Protein AF-A0A368USX1-F1 (afdb_monomer)

Solvent-accessible surface area (backbone atoms only — not comparable to full-atom values): 19822 Å² total; per-residue (Å²): 127,78,67,62,60,56,53,54,50,52,50,51,50,47,55,54,58,56,65,66,66,75,69,72,47,50,82,40,74,70,70,46,71,41,87,89,66,54,73,46,45,66,67,40,71,49,37,29,37,36,37,51,69,82,48,63,42,24,83,33,37,23,36,43,94,84,57,42,62,36,52,35,59,48,69,42,76,86,83,46,86,81,54,70,46,65,49,53,66,37,76,35,44,26,71,34,37,33,40,31,86,88,72,49,52,32,38,24,46,33,89,86,69,34,29,29,30,31,57,53,62,15,49,52,37,32,28,30,64,49,69,67,59,49,61,52,64,77,54,72,89,33,64,52,42,58,69,54,48,52,48,52,46,38,64,58,65,75,58,87,50,76,49,58,38,48,42,49,34,47,75,78,36,46,65,64,39,70,76,23,68,87,39,73,68,52,27,52,56,49,49,55,54,42,40,54,51,48,52,53,50,55,70,71,54,64,60,87,47,70,28,28,38,78,45,79,39,37,46,55,70,76,37,79,91,74,35,23,30,37,49,44,74,82,72,54,64,45,84,62,35,76,54,82,75,48,66,80,54,30,78,86,75,41,84,84,63,71,73,73,79,30,33,27,40,29,46,78,50,50,82,75,63,45,53,40,58,37,44,67,72,38,46,51,42,54,48,59,73,35,37,45,98,87,66,53,61,68,42,73,34,26,30,39,35,28,28,33,61,74,44,58,64,57,77,66,50,41,67,76,66,71,49,86,65,78,81,53,43,38,38,36,25,41,62,60,34,37,38,35,18,69,39,92,79,70,75,53,53,55,62,41,69,39,74,125

Secondary structure (DSSP, 8-state):
-TTHHHHHHHHHHHHHHHTT----EEEE-S-EE-TTSPEE-TTPEEEB---TTSSSEEEEEEETTTTEEEESEEE-TTTSTT-EEE-TT-EEE--EEEEETTS-EEEEEETTTTEEEEHHHHHHHTSB--HHHHHHHTTGGGB--HHHHHHHHHHHHT---HHHHHHHHHHH-HHHHHHHTTSHHHHHHHHHHHHHHHHHHHHH--TTSEEEEEEEEEE---BTTTTEEEEE---SEEEEE--TTTHHHHHHH-TT------EEEEETTGGG--EEE--HHHHHHHHHHTB-TTS-B--EEEEEEEEEEEEE--HHHHHHTT-S-TTSEEEEEEEEEEEEESSTTSSS-EEEEE--

Organism: NCBI:txid989

Nearest PDB structures (foldseek):
  7rto-assembly1_B  TM=3.295E-01  e=9.425E+00  Bluetongue virus (serotype 1 / isolate South Africa)
  5xgu-assembly1_A  TM=2.374E-01  e=7.023E+00  Escherichia coli DEC6A
  5bka-assembly2_E  TM=2.128E-01  e=4.934E+00  Streptomyces coelicolor A3(2)

Foldseek 3Di:
DVVVVVVVVVVVVVVVVVVPPDPQWDWDQDWDQEPVRDIDGQFDKWFFAAALQVAQWNPFKAWDPVRHIDGQWDQPVPPDRPDIDGSHRDIFGFHIWIQGPVGFIWGARDPPGRITGRVHVCVQRVRTDDPVLVVVVVDPVFACALVNLLLLQCLQVVDDDLLSLLQQCCVPVVPLLQVQVVPPVSNVVSSVVSSVVSVVVSVVRDLQFWGWHKDKWFWADQDPVQQKTWTHDPDFKAWRDDCVVVVVVCVVRVPVDRLHAREIEGEDPCVVVTIWHHHPVSVVSQQVVQQDPVRDGPGIWIKTFTKRFDHKDDPVVCVVVVPPDPSHIYGYIYTAKMWIARDPVSRHRTTGMDGD

Sequence (356 aa):
MKKQNKLTLAFLALTLAFSTYAQNFEKSKKPFTAVDGKTYNVGDTVILCTAADYGDTFHYYYSGKNLTPVRAYYTAETFNKGDEVDYRFSAHIIKQFRNYDDGRTIALTNKMFGYGVDINGALQTGEVACQDYLDYWADTTRFFLKKKAFLGALKTMEAIDKNTIKEYAYRFDRKGYRENFKDEFSFHSYLAKKEDELKKELAGFDNEKLYVLPVKLEFGSYDFDKNSFPIVWDGNMMPLLRDQTENLIAGDVNSEGIDLLDLNVFLENKDDFTSFKLHPTKAKILVDYRKSSTGNIDRTLYAGIWIKIKHLAGEDFYTNYDIADKSKSFLVCEVRRIDLFEDDTYLYHYLSTVKE

pLDDT: mean 84.62, std 14.12, range [40.62, 98.12]

InterPro domains:
  IPR032325 Protein of unknown function DUF4852 [PF16144] (162-284)

Mean predicted aligned error: 9.55 Å

Radius of gyration: 29.14 Å; Cα contacts (8 Å, |Δi|>4): 608; chains: 1; bounding box: 80×42×100 Å

Structure (mmCIF, N/CA/C/O backbone):
data_AF-A0A368USX1-F1
#
_entry.id   AF-A0A368USX1-F1
#
loop_
_atom_site.group_PDB
_atom_site.id
_atom_site.type_symbol
_atom_site.label_atom_id
_atom_site.label_alt_id
_atom_site.label_comp_id
_atom_site.label_asym_id
_atom_site.label_entity_id
_atom_site.label_seq_id
_atom_site.pdbx_PDB_ins_code
_atom_site.Cartn_x
_atom_site.Cartn_y
_atom_site.Cartn_z
_atom_site.occupancy
_atom_site.B_iso_or_equiv
_atom_site.auth_seq_id
_atom_site.auth_comp_id
_atom_site.auth_asym_id
_atom_site.auth_atom_id
_atom_site.pdbx_PDB_model_num
ATOM 1 N N . MET A 1 1 ? 53.772 12.989 -60.433 1.00 50.09 1 MET A N 1
ATOM 2 C CA . MET A 1 1 ? 53.192 13.493 -59.162 1.00 50.09 1 MET A CA 1
ATOM 3 C C . MET A 1 1 ? 51.676 13.771 -59.151 1.00 50.09 1 MET A C 1
ATOM 5 O O . MET A 1 1 ? 51.144 13.926 -58.067 1.00 50.09 1 MET A O 1
ATOM 9 N N . LYS A 1 2 ? 50.924 13.789 -60.272 1.00 51.34 2 LYS A N 1
ATOM 10 C CA . LYS A 1 2 ? 49.461 14.067 -60.239 1.00 51.34 2 LYS A CA 1
ATOM 11 C C . LYS A 1 2 ? 48.536 12.850 -60.001 1.00 51.34 2 LYS A C 1
ATOM 13 O O . LYS A 1 2 ? 47.372 13.048 -59.670 1.00 51.34 2 LYS A O 1
ATOM 18 N N . LYS A 1 3 ? 49.015 11.605 -60.156 1.00 49.69 3 LYS A N 1
ATOM 19 C CA . LYS A 1 3 ? 48.198 10.381 -59.964 1.00 49.69 3 LYS A CA 1
ATOM 20 C C . LYS A 1 3 ? 48.150 9.874 -58.514 1.00 49.69 3 LYS A C 1
ATOM 22 O O . LYS A 1 3 ? 47.108 9.380 -58.107 1.00 49.69 3 LYS A O 1
ATOM 27 N N . GLN A 1 4 ? 49.216 10.052 -57.726 1.00 51.12 4 GLN A N 1
ATOM 28 C CA . GLN A 1 4 ? 49.243 9.617 -56.319 1.00 51.12 4 GLN A CA 1
ATOM 29 C C . GLN A 1 4 ? 48.247 10.401 -55.450 1.00 51.12 4 GLN A C 1
ATOM 31 O O . GLN A 1 4 ? 47.497 9.780 -54.712 1.00 51.12 4 GLN A O 1
ATOM 36 N N . ASN A 1 5 ? 48.107 11.719 -55.643 1.00 54.69 5 ASN A N 1
ATOM 37 C CA . ASN A 1 5 ? 47.161 12.531 -54.860 1.00 54.69 5 ASN A CA 1
ATOM 38 C C . ASN A 1 5 ? 45.682 12.162 -55.067 1.00 54.69 5 ASN A C 1
ATOM 40 O O . ASN A 1 5 ? 44.882 12.382 -54.166 1.00 54.69 5 ASN A O 1
ATOM 44 N N . LYS A 1 6 ? 45.299 11.590 -56.219 1.00 53.19 6 LYS A N 1
ATOM 45 C CA . LYS A 1 6 ? 43.911 11.147 -56.453 1.00 53.19 6 LYS A CA 1
ATOM 46 C C . LYS A 1 6 ? 43.591 9.837 -55.733 1.00 53.19 6 LYS A C 1
ATOM 48 O O . LYS A 1 6 ? 42.462 9.665 -55.288 1.00 53.19 6 LYS A O 1
ATOM 53 N N . LEU A 1 7 ? 44.576 8.945 -55.592 1.00 52.72 7 LEU A N 1
ATOM 54 C CA . LEU A 1 7 ? 44.404 7.681 -54.878 1.00 52.72 7 LEU A CA 1
ATOM 55 C C . LEU A 1 7 ? 44.302 7.917 -53.366 1.00 52.72 7 LEU A C 1
ATOM 57 O O . LEU A 1 7 ? 43.439 7.336 -52.721 1.00 52.72 7 LEU A O 1
ATOM 61 N N . THR A 1 8 ? 45.114 8.829 -52.819 1.00 57.28 8 THR A N 1
ATOM 62 C CA . THR A 1 8 ? 45.071 9.190 -51.394 1.00 57.28 8 THR A CA 1
ATOM 63 C C . THR A 1 8 ? 43.765 9.889 -51.021 1.00 57.28 8 THR A C 1
ATOM 65 O O . THR A 1 8 ? 43.206 9.591 -49.974 1.00 57.28 8 THR A O 1
ATOM 68 N N . LEU A 1 9 ? 43.231 10.762 -51.889 1.00 55.38 9 LEU A N 1
ATOM 69 C CA . LEU A 1 9 ? 41.933 11.413 -51.662 1.00 55.38 9 LEU A CA 1
ATOM 70 C C . LEU A 1 9 ? 40.763 10.421 -51.738 1.00 55.38 9 LEU A C 1
ATOM 72 O O . LEU A 1 9 ? 39.833 10.515 -50.945 1.00 55.38 9 LEU A O 1
ATOM 76 N N . ALA A 1 10 ? 40.818 9.461 -52.668 1.00 58.62 10 ALA A N 1
ATOM 77 C CA . ALA A 1 10 ? 39.812 8.408 -52.783 1.00 58.62 10 ALA A CA 1
ATOM 78 C C . ALA A 1 10 ? 39.850 7.452 -51.582 1.00 58.62 10 ALA A C 1
ATOM 80 O O . ALA A 1 10 ? 38.796 7.064 -51.094 1.00 58.62 10 ALA A O 1
ATOM 81 N N . PHE A 1 11 ? 41.040 7.133 -51.058 1.00 56.78 11 PHE A N 1
ATOM 82 C CA . PHE A 1 11 ? 41.192 6.326 -49.845 1.00 56.78 11 PHE A CA 1
ATOM 83 C C . PHE A 1 11 ? 40.721 7.076 -48.592 1.00 56.78 11 PHE A C 1
ATOM 85 O O . PHE A 1 11 ? 40.070 6.470 -47.751 1.00 56.78 11 PHE A O 1
ATOM 92 N N . LEU A 1 12 ? 40.970 8.392 -48.497 1.00 55.69 12 LEU A N 1
ATOM 93 C CA . LEU A 1 12 ? 40.453 9.239 -47.413 1.00 55.69 12 LEU A CA 1
ATOM 94 C C . LEU A 1 12 ? 38.923 9.369 -47.463 1.00 55.69 12 LEU A C 1
ATOM 96 O O . LEU A 1 12 ? 38.265 9.354 -46.430 1.00 55.69 12 LEU A O 1
ATOM 100 N N . ALA A 1 13 ? 38.345 9.484 -48.662 1.00 56.00 13 ALA A N 1
ATOM 101 C CA . ALA A 1 13 ? 36.897 9.515 -48.851 1.00 56.00 13 ALA A CA 1
ATOM 102 C C . ALA A 1 13 ? 36.252 8.151 -48.558 1.00 56.00 13 ALA A C 1
ATOM 104 O O . ALA A 1 13 ? 35.157 8.112 -48.006 1.00 56.00 13 ALA A O 1
ATOM 105 N N . LEU A 1 14 ? 36.940 7.041 -48.859 1.00 51.84 14 LEU A N 1
ATOM 106 C CA . LEU A 1 14 ? 36.489 5.697 -48.494 1.00 51.84 14 LEU A CA 1
ATOM 107 C C . LEU A 1 14 ? 36.558 5.484 -46.976 1.00 51.84 14 LEU A C 1
ATOM 109 O O . LEU A 1 14 ? 35.590 5.009 -46.397 1.00 51.84 14 LEU A O 1
ATOM 113 N N . THR A 1 15 ? 37.644 5.881 -46.301 1.00 52.78 15 THR A N 1
ATOM 114 C CA . THR A 1 15 ? 37.752 5.756 -44.835 1.00 52.78 15 THR A CA 1
ATOM 115 C C . THR A 1 15 ? 36.801 6.698 -44.095 1.00 52.78 15 THR A C 1
ATOM 117 O O . THR A 1 15 ? 36.250 6.309 -43.067 1.00 52.78 15 THR A O 1
ATOM 120 N N . LEU A 1 16 ? 36.512 7.885 -44.642 1.00 48.88 16 LEU A N 1
ATOM 121 C CA . LEU A 1 16 ? 35.464 8.774 -44.128 1.00 48.88 16 LEU A CA 1
ATOM 122 C C . LEU A 1 16 ? 34.053 8.204 -44.368 1.00 48.88 16 LEU A C 1
ATOM 124 O O . LEU A 1 16 ? 33.230 8.265 -43.457 1.00 48.88 16 LEU A O 1
ATOM 128 N N . ALA A 1 17 ? 33.787 7.570 -45.517 1.00 44.50 17 ALA A N 1
ATOM 129 C CA . ALA A 1 17 ? 32.504 6.911 -45.804 1.00 44.50 17 ALA A CA 1
ATOM 130 C C . ALA A 1 17 ? 32.277 5.619 -44.990 1.00 44.50 17 ALA A C 1
ATOM 132 O O . ALA A 1 17 ? 31.141 5.301 -44.633 1.00 44.50 17 ALA A O 1
ATOM 133 N N . PHE A 1 18 ? 33.340 4.890 -44.632 1.00 43.38 18 PHE A N 1
ATOM 134 C CA . PHE A 1 18 ? 33.250 3.754 -43.706 1.00 43.38 18 PHE A CA 1
ATOM 135 C C . PHE A 1 18 ? 33.135 4.182 -42.236 1.00 43.38 18 PHE A C 1
ATOM 137 O O . PHE A 1 18 ? 32.639 3.407 -41.428 1.00 43.38 18 PHE A O 1
ATOM 144 N N . SER A 1 19 ? 33.507 5.417 -41.880 1.00 40.72 19 SER A N 1
ATOM 145 C CA . SER A 1 19 ? 33.299 5.948 -40.520 1.00 40.72 19 SER A CA 1
ATOM 146 C C . SER A 1 19 ? 31.875 6.470 -40.268 1.00 40.72 19 SER A C 1
ATOM 148 O O . SER A 1 19 ? 31.513 6.765 -39.129 1.00 40.72 19 SER A O 1
ATOM 150 N N . THR A 1 20 ? 31.053 6.574 -41.320 1.00 40.62 20 THR A N 1
ATOM 151 C CA . THR A 1 20 ? 29.642 6.990 -41.234 1.00 40.62 20 THR A CA 1
ATOM 152 C C . THR A 1 20 ? 28.652 5.829 -41.056 1.00 40.62 20 THR A C 1
ATOM 154 O O . THR A 1 20 ? 27.494 6.078 -40.733 1.00 40.62 20 THR A O 1
ATOM 157 N N . TYR A 1 21 ? 29.106 4.575 -41.166 1.00 46.59 21 TYR A N 1
ATOM 158 C CA . TYR A 1 21 ? 28.459 3.408 -40.550 1.00 46.59 21 TYR A CA 1
ATOM 159 C C . TYR A 1 21 ? 29.109 3.248 -39.166 1.00 46.59 21 TYR A C 1
ATOM 161 O O . TYR A 1 21 ? 30.259 2.851 -39.062 1.00 46.59 21 TYR A O 1
ATOM 169 N N . ALA A 1 22 ? 28.519 3.685 -38.060 1.00 47.16 22 ALA A N 1
ATOM 170 C CA . ALA A 1 22 ? 27.398 3.003 -37.442 1.00 47.16 22 ALA A CA 1
ATOM 171 C C . ALA A 1 22 ? 26.755 3.929 -36.391 1.00 47.16 22 ALA A C 1
ATOM 173 O O . ALA A 1 22 ? 27.184 3.992 -35.237 1.00 47.16 22 ALA A O 1
ATOM 174 N N . GLN A 1 23 ? 25.726 4.688 -36.770 1.00 55.31 23 GLN A N 1
ATOM 175 C CA . GLN A 1 23 ? 24.679 5.011 -35.800 1.00 55.31 23 GLN A CA 1
ATOM 176 C C . GLN A 1 23 ? 23.620 3.930 -35.989 1.00 55.31 23 GLN A C 1
ATOM 178 O O . GLN A 1 23 ? 22.819 4.037 -36.906 1.00 55.31 23 GLN A O 1
A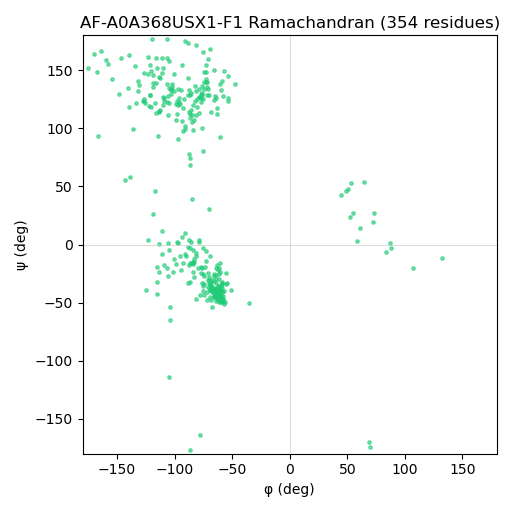TOM 183 N N . ASN A 1 24 ? 23.647 2.889 -35.149 1.00 74.88 24 ASN A N 1
ATOM 184 C CA . ASN A 1 24 ? 22.676 1.775 -35.154 1.00 74.88 24 ASN A CA 1
ATOM 185 C C . ASN A 1 24 ? 21.283 2.217 -34.657 1.00 74.88 24 ASN A C 1
ATOM 187 O O . ASN A 1 24 ? 20.603 1.476 -33.950 1.00 74.88 24 ASN A O 1
ATOM 191 N N . PHE A 1 25 ? 20.924 3.482 -34.886 1.00 85.12 25 PHE A N 1
ATOM 192 C CA . PHE A 1 25 ? 19.667 4.050 -34.440 1.00 85.12 25 PHE A CA 1
ATOM 193 C C . PHE A 1 25 ? 19.221 5.232 -35.303 1.00 85.12 25 PHE A C 1
ATOM 195 O O . PHE A 1 25 ? 20.008 6.109 -35.676 1.00 85.12 25 PHE A O 1
ATOM 202 N N . GLU A 1 26 ? 17.913 5.318 -35.519 1.00 89.75 26 GLU A N 1
ATOM 203 C CA . GLU A 1 26 ? 17.236 6.476 -36.083 1.00 89.75 26 GLU A CA 1
ATOM 204 C C . GLU A 1 26 ? 16.867 7.466 -34.969 1.00 89.75 26 GLU A C 1
ATOM 206 O O . GLU A 1 26 ? 16.312 7.114 -33.926 1.00 89.75 26 GLU A O 1
ATOM 211 N N . LYS A 1 27 ? 17.154 8.751 -35.186 1.00 91.19 27 LYS A N 1
ATOM 212 C CA . LYS A 1 27 ? 16.718 9.827 -34.290 1.00 91.19 27 LYS A CA 1
ATOM 213 C C . LYS A 1 27 ? 15.281 10.221 -34.613 1.00 91.19 27 LYS A C 1
ATOM 215 O O . LYS A 1 27 ? 15.019 10.711 -35.705 1.00 91.19 27 LYS A O 1
ATOM 220 N N . SER A 1 28 ? 14.395 10.157 -33.625 1.00 90.56 28 SER A N 1
ATOM 221 C CA . SER A 1 28 ? 12.992 10.544 -33.770 1.00 90.56 28 SER A CA 1
ATOM 222 C C . SER A 1 28 ? 12.582 11.630 -32.771 1.00 90.56 28 SER A C 1
ATOM 224 O O . SER A 1 28 ? 13.079 11.719 -31.645 1.00 90.56 28 SER A O 1
ATOM 226 N N . LYS A 1 29 ? 11.664 12.493 -33.210 1.00 92.19 29 LYS A N 1
ATOM 227 C CA . LYS A 1 29 ? 10.881 13.394 -32.347 1.00 92.19 29 LYS A CA 1
ATOM 228 C C . LYS A 1 29 ? 9.392 13.039 -32.344 1.00 92.19 29 LYS A C 1
ATOM 230 O O . LYS A 1 29 ? 8.613 13.751 -31.719 1.00 92.19 29 LYS A O 1
ATOM 235 N N . LYS A 1 30 ? 8.995 12.002 -33.088 1.00 93.75 30 LYS A N 1
ATOM 236 C CA . LYS A 1 30 ? 7.606 11.546 -33.118 1.00 93.75 30 LYS A CA 1
ATOM 237 C C . LYS A 1 30 ? 7.226 11.001 -31.734 1.00 93.75 30 LYS A C 1
ATOM 239 O O . LYS A 1 30 ? 8.122 10.502 -31.049 1.00 93.75 30 LYS A O 1
ATOM 244 N N . PRO A 1 31 ? 5.947 11.093 -31.338 1.00 94.81 31 PRO A N 1
ATOM 245 C CA . PRO A 1 31 ? 5.477 10.479 -30.105 1.00 94.81 31 PRO A CA 1
ATOM 246 C C . PRO A 1 31 ? 5.744 8.970 -30.094 1.00 94.81 31 PRO A C 1
ATOM 248 O O . PRO A 1 31 ? 5.741 8.328 -31.148 1.00 94.81 31 PRO A O 1
ATOM 251 N N . PHE A 1 32 ? 5.968 8.421 -28.905 1.00 94.19 32 PHE A N 1
ATOM 252 C CA . PHE A 1 32 ? 6.185 7.000 -28.662 1.00 94.19 32 PHE A CA 1
ATOM 253 C C . PHE A 1 32 ? 5.064 6.453 -27.780 1.00 94.19 32 PHE A C 1
ATOM 255 O O . PHE A 1 32 ? 4.878 6.937 -26.668 1.00 94.19 32 PHE A O 1
ATOM 262 N N . THR A 1 33 ? 4.331 5.450 -28.253 1.00 95.00 33 THR A N 1
ATOM 263 C CA . THR A 1 33 ? 3.315 4.759 -27.451 1.00 95.00 33 THR A CA 1
ATOM 264 C C . THR A 1 33 ? 3.944 3.542 -26.784 1.00 95.00 33 THR A C 1
ATOM 266 O O . THR A 1 33 ? 4.435 2.646 -27.469 1.00 95.00 33 THR A O 1
ATOM 269 N N . ALA A 1 34 ? 3.957 3.541 -25.454 1.00 92.50 34 ALA A N 1
ATOM 270 C CA . ALA A 1 34 ? 4.536 2.484 -24.641 1.00 92.50 34 ALA A CA 1
ATOM 271 C C . ALA A 1 34 ? 3.588 1.284 -24.483 1.00 92.50 34 ALA A C 1
ATOM 273 O O . ALA A 1 34 ? 2.414 1.330 -24.859 1.00 92.50 34 ALA A O 1
ATOM 274 N N . VAL A 1 35 ? 4.108 0.200 -23.905 1.00 89.50 35 VAL A N 1
ATOM 275 C CA . VAL A 1 35 ? 3.376 -1.059 -23.664 1.00 89.50 35 VAL A CA 1
ATOM 276 C C . VAL A 1 35 ? 2.172 -0.927 -22.727 1.00 89.50 35 VAL A C 1
ATOM 278 O O . VAL A 1 35 ? 1.276 -1.761 -22.787 1.00 89.50 35 VAL A O 1
ATOM 281 N N . ASP A 1 36 ? 2.126 0.110 -21.891 1.00 85.88 36 ASP A N 1
ATOM 282 C CA . ASP A 1 36 ? 0.984 0.435 -21.026 1.00 85.88 36 ASP A CA 1
ATOM 283 C C . ASP A 1 36 ? -0.087 1.289 -21.740 1.00 85.88 36 ASP A C 1
ATOM 285 O O . ASP A 1 36 ? -1.081 1.684 -21.134 1.00 85.88 36 ASP A O 1
ATOM 289 N N . GLY A 1 37 ? 0.110 1.591 -23.029 1.00 90.62 37 GLY A N 1
ATOM 290 C CA . GLY A 1 37 ? -0.770 2.431 -23.842 1.00 90.62 37 GLY A CA 1
ATOM 291 C C . GLY A 1 37 ? -0.518 3.936 -23.700 1.00 90.62 37 GLY A C 1
ATOM 292 O O . GLY A 1 37 ? -1.083 4.723 -24.468 1.00 90.62 37 GLY A O 1
ATOM 293 N N . LYS A 1 38 ? 0.353 4.371 -22.777 1.00 92.31 38 LYS A N 1
ATOM 294 C CA . LYS A 1 38 ? 0.690 5.788 -22.614 1.00 92.31 38 LYS A CA 1
ATOM 295 C C . LYS A 1 38 ? 1.539 6.268 -23.783 1.00 92.31 38 LYS A C 1
ATOM 297 O O . LYS A 1 38 ? 2.517 5.640 -24.181 1.00 92.31 38 LYS A O 1
ATOM 302 N N . THR A 1 39 ? 1.178 7.424 -24.329 1.00 95.62 39 THR A N 1
ATOM 303 C CA . THR A 1 39 ? 1.964 8.077 -25.378 1.00 95.62 39 THR A CA 1
ATOM 304 C C . THR A 1 39 ? 2.861 9.151 -24.776 1.00 95.62 39 THR A C 1
ATOM 306 O O . THR A 1 39 ? 2.379 10.069 -24.120 1.00 95.62 39 THR A O 1
ATOM 309 N N . TYR A 1 40 ? 4.160 9.030 -25.030 1.00 95.12 40 TYR A N 1
ATOM 310 C CA . TYR A 1 40 ? 5.214 9.931 -24.589 1.00 95.12 40 TYR A CA 1
ATOM 311 C C . TYR A 1 40 ? 5.665 10.838 -25.733 1.00 95.12 40 TYR A C 1
ATOM 313 O O . TYR A 1 40 ? 5.962 10.385 -26.841 1.00 95.12 40 TYR A O 1
ATOM 321 N N . ASN A 1 41 ? 5.787 12.124 -25.442 1.00 97.12 41 ASN A N 1
ATOM 322 C CA . ASN A 1 41 ? 6.253 13.164 -26.345 1.00 97.12 41 ASN A CA 1
ATOM 323 C C . ASN A 1 41 ? 7.618 13.697 -25.905 1.00 97.12 41 ASN A C 1
ATOM 325 O O . ASN A 1 41 ? 8.032 13.595 -24.750 1.00 97.12 41 ASN A O 1
ATOM 329 N N . VAL A 1 42 ? 8.330 14.337 -26.833 1.00 96.00 42 VAL A N 1
ATOM 330 C CA . VAL A 1 42 ? 9.488 15.154 -26.456 1.00 96.00 42 VAL A CA 1
ATOM 331 C C . VAL A 1 42 ? 8.998 16.326 -25.604 1.00 96.00 42 VAL A C 1
ATOM 333 O O . VAL A 1 42 ? 8.154 17.094 -26.051 1.00 96.00 42 VAL A O 1
ATOM 336 N N . GLY A 1 43 ? 9.576 16.487 -24.416 1.00 95.19 43 GLY A N 1
ATOM 337 C CA . GLY A 1 43 ? 9.133 17.449 -23.406 1.00 95.19 43 GLY A CA 1
ATOM 338 C C . GLY A 1 43 ? 8.429 16.799 -22.216 1.00 95.19 43 GLY A C 1
ATOM 339 O O . GLY A 1 43 ? 8.439 17.399 -21.144 1.00 95.19 43 GLY A O 1
ATOM 340 N N . ASP A 1 44 ? 7.918 15.575 -22.370 1.00 95.81 44 ASP A N 1
ATOM 341 C CA . ASP A 1 44 ? 7.307 14.835 -21.265 1.00 95.81 44 ASP A CA 1
ATOM 342 C C . ASP A 1 44 ? 8.366 14.374 -20.260 1.00 95.81 44 ASP A C 1
ATOM 344 O O . ASP A 1 44 ? 9.557 14.274 -20.573 1.00 95.81 44 ASP A O 1
ATOM 348 N N . THR A 1 45 ? 7.922 14.076 -19.044 1.00 94.38 45 THR A N 1
ATOM 349 C CA . THR A 1 45 ? 8.775 13.613 -17.949 1.00 94.38 45 THR A CA 1
ATOM 350 C C . THR A 1 45 ? 8.618 12.110 -17.748 1.00 94.38 45 THR A C 1
ATOM 352 O O . THR A 1 45 ? 7.499 11.605 -17.655 1.00 94.38 45 THR A O 1
ATOM 355 N N . VAL A 1 46 ? 9.741 11.405 -17.622 1.00 94.06 46 VAL A N 1
ATOM 356 C CA . VAL A 1 46 ? 9.808 10.054 -17.049 1.00 94.06 46 VAL A CA 1
ATOM 357 C C . VAL A 1 46 ? 10.342 10.157 -15.627 1.00 94.06 46 VAL A C 1
ATOM 359 O O . VAL A 1 46 ? 11.276 10.916 -15.371 1.00 94.06 46 VAL A O 1
ATOM 362 N N . ILE A 1 47 ? 9.726 9.435 -14.699 1.00 93.31 47 ILE A N 1
ATOM 363 C CA . ILE A 1 47 ? 10.137 9.405 -13.294 1.00 93.31 47 ILE A CA 1
ATOM 364 C C . ILE A 1 47 ? 10.727 8.026 -13.049 1.00 93.31 47 ILE A C 1
ATOM 366 O O . ILE A 1 47 ? 10.043 7.027 -13.272 1.00 93.31 47 ILE A O 1
ATOM 370 N N . LEU A 1 48 ? 11.995 7.981 -12.648 1.00 91.88 48 LEU A N 1
ATOM 371 C CA . LEU A 1 48 ? 12.627 6.730 -12.242 1.00 91.88 48 LEU A CA 1
ATOM 372 C C . LEU A 1 48 ? 12.068 6.305 -10.884 1.00 91.88 48 LEU A C 1
ATOM 374 O O . LEU A 1 48 ? 11.827 7.148 -10.031 1.00 91.88 48 LEU A O 1
ATOM 378 N N . CYS A 1 49 ? 11.860 5.015 -10.673 1.00 89.19 49 CYS A N 1
ATOM 379 C CA . CYS A 1 49 ? 11.429 4.462 -9.392 1.00 89.19 49 CYS A CA 1
ATOM 380 C C . CYS A 1 49 ? 12.616 3.777 -8.727 1.00 89.19 49 CYS A C 1
ATOM 382 O O . CYS A 1 49 ? 13.597 4.430 -8.385 1.00 89.19 49 CYS A O 1
ATOM 384 N N . THR A 1 50 ? 12.551 2.459 -8.580 1.00 86.06 50 THR A N 1
ATOM 385 C CA . THR A 1 50 ? 13.625 1.636 -8.031 1.00 86.06 50 THR A CA 1
ATOM 386 C C . THR A 1 50 ? 14.256 0.781 -9.108 1.00 86.06 50 THR A C 1
ATOM 388 O O . THR A 1 50 ? 13.577 0.379 -10.045 1.00 86.06 50 THR A O 1
ATOM 391 N N . ALA A 1 51 ? 15.527 0.444 -8.930 1.00 85.75 51 ALA A N 1
ATOM 392 C CA . ALA A 1 51 ? 16.220 -0.531 -9.758 1.00 85.75 51 ALA A CA 1
ATOM 393 C C . ALA A 1 51 ? 15.476 -1.881 -9.830 1.00 85.75 51 ALA A C 1
ATOM 395 O O . ALA A 1 51 ? 14.827 -2.313 -8.867 1.00 85.75 51 ALA A O 1
ATOM 396 N N . ALA A 1 52 ? 15.551 -2.541 -10.991 1.00 80.00 52 ALA A N 1
ATOM 397 C CA . ALA A 1 52 ? 14.788 -3.752 -11.263 1.00 80.00 52 ALA A CA 1
ATOM 398 C C . ALA A 1 52 ? 15.172 -4.918 -10.351 1.00 80.00 52 ALA A C 1
ATOM 400 O O . ALA A 1 52 ? 14.274 -5.660 -9.956 1.00 80.00 52 ALA A O 1
ATOM 401 N N . ASP A 1 53 ? 16.457 -5.077 -10.033 1.00 74.44 53 ASP A N 1
ATOM 402 C CA . ASP A 1 53 ? 17.034 -6.273 -9.407 1.00 74.44 53 ASP A CA 1
ATOM 403 C C . ASP A 1 53 ? 17.083 -6.276 -7.879 1.00 74.44 53 ASP A C 1
ATOM 405 O O . ASP A 1 53 ? 17.708 -7.163 -7.303 1.00 74.44 53 ASP A O 1
ATOM 409 N N . TYR A 1 54 ? 16.436 -5.307 -7.223 1.00 76.75 54 TYR A N 1
ATOM 410 C CA . TYR A 1 54 ? 16.573 -5.054 -5.776 1.00 76.75 54 TYR A CA 1
ATOM 411 C C . TYR A 1 54 ? 18.020 -4.759 -5.338 1.00 76.75 54 TYR A C 1
ATOM 413 O O . TYR A 1 54 ? 18.283 -4.553 -4.155 1.00 76.75 54 TYR A O 1
ATOM 421 N N . GLY A 1 55 ? 18.957 -4.709 -6.286 1.00 69.19 55 GLY A N 1
ATOM 422 C CA . GLY A 1 55 ? 20.255 -4.088 -6.144 1.00 69.19 55 GLY A CA 1
ATOM 423 C C . GLY A 1 55 ? 20.180 -2.630 -6.577 1.00 69.19 55 GLY A C 1
ATOM 424 O O . GLY A 1 55 ? 19.170 -2.137 -7.065 1.00 69.19 55 GLY A O 1
ATOM 425 N N . ASP A 1 56 ? 21.278 -1.906 -6.414 1.00 82.62 56 ASP A N 1
ATOM 426 C CA . ASP A 1 56 ? 21.334 -0.486 -6.755 1.00 82.62 56 ASP A CA 1
ATOM 427 C C . ASP A 1 56 ? 21.651 -0.261 -8.243 1.00 82.62 56 ASP A C 1
ATOM 429 O O . ASP A 1 56 ? 22.461 0.611 -8.547 1.00 82.62 56 ASP A O 1
ATOM 433 N N . THR A 1 57 ? 21.117 -1.054 -9.184 1.00 89.12 57 THR A N 1
ATOM 434 C CA . THR A 1 57 ? 21.401 -0.891 -10.629 1.00 89.12 57 THR A CA 1
ATOM 435 C C . THR A 1 57 ? 20.147 -0.949 -11.491 1.00 89.12 57 THR A C 1
ATOM 437 O O . THR A 1 57 ? 19.453 -1.956 -11.542 1.00 89.12 57 THR A O 1
ATOM 440 N N . PHE A 1 58 ? 19.898 0.120 -12.243 1.00 91.12 58 PHE A N 1
ATOM 441 C CA . PHE A 1 58 ? 18.849 0.150 -13.252 1.00 91.12 58 PHE A CA 1
ATOM 442 C C . PHE A 1 58 ? 19.279 -0.601 -14.515 1.00 91.12 58 PHE A C 1
ATOM 444 O O . PHE A 1 58 ? 20.334 -0.320 -15.083 1.00 91.12 58 PHE A O 1
ATOM 451 N N . HIS A 1 59 ? 18.448 -1.518 -14.998 1.00 91.31 59 HIS A N 1
ATOM 452 C CA . HIS A 1 59 ? 18.669 -2.328 -16.197 1.00 91.31 59 HIS A CA 1
ATOM 453 C C . HIS A 1 59 ? 18.257 -1.604 -17.481 1.00 91.31 59 HIS A C 1
ATOM 455 O O . HIS A 1 59 ? 18.776 -1.930 -18.552 1.00 91.31 59 HIS A O 1
ATOM 461 N N . TYR A 1 60 ? 17.350 -0.629 -17.381 1.00 93.56 60 TYR A N 1
ATOM 462 C CA . TYR A 1 60 ? 16.764 0.096 -18.514 1.00 93.56 60 TYR A CA 1
ATOM 463 C C . TYR A 1 60 ? 16.956 1.611 -18.444 1.00 93.56 60 TYR A C 1
ATOM 465 O O . TYR A 1 60 ? 16.498 2.331 -19.335 1.00 93.56 60 TYR A O 1
A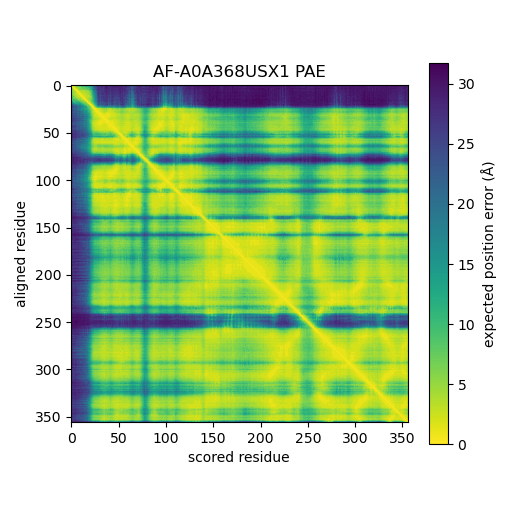TOM 473 N N . TYR A 1 61 ? 17.684 2.098 -17.437 1.00 93.44 61 TYR A N 1
ATOM 474 C CA . TYR A 1 61 ? 18.234 3.449 -17.419 1.00 93.44 61 TYR A CA 1
ATOM 475 C C . TYR A 1 61 ? 19.735 3.412 -17.701 1.00 93.44 61 TYR A C 1
ATOM 477 O O . TYR A 1 61 ? 20.515 2.759 -17.007 1.00 93.44 61 TYR A O 1
ATOM 485 N N . TYR A 1 62 ? 20.131 4.125 -18.750 1.00 92.44 62 TYR A N 1
ATOM 486 C CA . TYR A 1 62 ? 21.444 4.012 -19.356 1.00 92.44 62 TYR A CA 1
ATOM 487 C C . TYR A 1 62 ? 22.210 5.327 -19.371 1.00 92.44 62 TYR A C 1
ATOM 489 O O . TYR A 1 62 ? 21.630 6.412 -19.459 1.00 92.44 62 TYR A O 1
ATOM 497 N N . SER A 1 63 ? 23.536 5.206 -19.408 1.00 89.62 63 SER A N 1
ATOM 498 C CA . SER A 1 63 ? 24.476 6.293 -19.662 1.00 89.62 63 SER A CA 1
ATOM 499 C C . SER A 1 63 ? 25.348 6.020 -20.893 1.00 89.62 63 SER A C 1
ATOM 501 O O . SER A 1 63 ? 25.680 4.880 -21.233 1.00 89.62 63 SER A O 1
ATOM 503 N N . GLY A 1 64 ? 25.747 7.099 -21.569 1.00 82.94 64 GLY A N 1
ATOM 504 C CA . GLY A 1 64 ? 26.694 7.050 -22.679 1.00 82.94 64 GLY A CA 1
ATOM 505 C C . GLY A 1 64 ? 26.165 6.398 -23.965 1.00 82.94 64 GLY A C 1
ATOM 506 O O . GLY A 1 64 ? 24.991 6.075 -24.126 1.00 82.94 64 GLY A O 1
ATOM 507 N N . LYS A 1 65 ? 27.057 6.241 -24.952 1.00 77.19 65 LYS A N 1
ATOM 508 C CA . LYS A 1 65 ? 26.706 5.697 -26.281 1.00 77.19 65 LYS A CA 1
ATOM 509 C C . LYS A 1 65 ? 26.501 4.181 -26.287 1.00 77.19 65 LYS A C 1
ATOM 511 O O . LYS A 1 65 ? 25.778 3.690 -27.146 1.00 77.19 65 LYS A O 1
ATOM 516 N N . ASN A 1 66 ? 27.120 3.478 -25.341 1.00 81.06 66 ASN A N 1
ATOM 517 C CA . ASN A 1 66 ? 27.078 2.019 -25.238 1.00 81.06 66 ASN A CA 1
ATOM 518 C C . ASN A 1 66 ? 25.877 1.511 -24.429 1.00 81.06 66 ASN A C 1
ATOM 520 O O . ASN A 1 66 ? 25.776 0.311 -24.210 1.00 81.06 66 ASN A O 1
ATOM 524 N N . LEU A 1 67 ? 24.986 2.415 -23.999 1.00 86.00 67 LEU A N 1
ATOM 525 C CA . LEU A 1 67 ? 23.839 2.108 -23.151 1.00 86.00 67 LEU A CA 1
ATOM 526 C C . LEU A 1 67 ? 24.247 1.348 -21.877 1.00 86.00 67 LEU A C 1
ATOM 528 O O . LEU A 1 67 ? 23.727 0.277 -21.583 1.00 86.00 67 LEU A O 1
ATOM 532 N N . THR A 1 68 ? 25.214 1.886 -21.132 1.00 89.50 68 THR A N 1
ATOM 533 C CA . THR A 1 68 ? 25.686 1.248 -19.898 1.00 89.50 68 THR A CA 1
ATOM 534 C C . THR A 1 68 ? 24.652 1.450 -18.785 1.00 89.50 68 THR A C 1
ATOM 536 O O . THR A 1 68 ? 24.323 2.613 -18.520 1.00 89.50 68 THR A O 1
ATOM 539 N N . PRO A 1 69 ? 24.167 0.377 -18.127 1.00 90.81 69 PRO A N 1
ATOM 540 C CA . PRO A 1 69 ? 23.300 0.451 -16.948 1.00 90.81 69 PRO A CA 1
ATOM 541 C C . PRO A 1 69 ? 23.813 1.434 -15.892 1.00 90.81 69 PRO A C 1
ATOM 543 O O . PRO A 1 69 ? 25.017 1.504 -15.629 1.00 90.81 69 PRO A O 1
ATOM 546 N N . VAL A 1 70 ? 22.905 2.208 -15.301 1.00 89.06 70 VAL A N 1
ATOM 547 C CA . VAL A 1 70 ? 23.231 3.237 -14.304 1.00 89.06 70 VAL A CA 1
ATOM 548 C C . VAL A 1 70 ? 22.903 2.727 -12.906 1.00 89.06 70 VAL A C 1
ATOM 550 O O . VAL A 1 70 ? 21.861 2.115 -12.687 1.00 89.06 70 VAL A O 1
ATOM 553 N N . ARG A 1 71 ? 23.786 2.995 -11.941 1.00 87.75 71 ARG A N 1
ATOM 554 C CA . ARG A 1 71 ? 23.517 2.692 -10.534 1.00 87.75 71 ARG A CA 1
ATOM 555 C C . ARG A 1 71 ? 22.517 3.678 -9.932 1.00 87.75 71 ARG A C 1
ATOM 557 O O . ARG A 1 71 ? 22.511 4.846 -10.307 1.00 87.75 71 ARG A O 1
ATOM 564 N N . ALA A 1 72 ? 21.712 3.217 -8.978 1.00 84.38 72 ALA A N 1
ATOM 565 C CA . ALA A 1 72 ? 20.771 4.042 -8.228 1.00 84.38 72 ALA A CA 1
ATOM 566 C C . ALA A 1 72 ? 21.483 5.200 -7.523 1.00 84.38 72 ALA A C 1
ATOM 568 O O . ALA A 1 72 ? 21.011 6.330 -7.591 1.00 84.38 72 ALA A O 1
ATOM 569 N N . TYR A 1 73 ? 22.665 4.931 -6.965 1.00 81.62 73 TYR A N 1
ATOM 570 C CA . TYR A 1 73 ? 23.542 5.941 -6.388 1.00 81.62 73 TYR A CA 1
ATOM 571 C C . TYR A 1 73 ? 24.825 6.082 -7.196 1.00 81.62 73 TYR A C 1
ATOM 573 O O . TYR A 1 73 ? 25.410 5.091 -7.650 1.00 81.62 73 TYR A O 1
ATOM 581 N N . TYR A 1 74 ? 25.312 7.312 -7.314 1.00 70.44 74 TYR A N 1
ATOM 582 C CA . TYR A 1 74 ? 26.658 7.573 -7.806 1.00 70.44 74 TYR A CA 1
ATOM 583 C C . TYR A 1 74 ? 27.319 8.703 -7.020 1.00 70.44 74 TYR A C 1
ATOM 585 O O . TYR A 1 74 ? 26.724 9.759 -6.798 1.00 70.44 74 TYR A O 1
ATOM 593 N N . THR A 1 75 ? 28.578 8.488 -6.640 1.00 57.84 75 THR A N 1
ATOM 594 C CA . THR A 1 75 ? 29.428 9.506 -6.024 1.00 57.84 75 THR A CA 1
ATOM 595 C C . THR A 1 75 ? 30.097 10.324 -7.123 1.00 57.84 75 THR A C 1
ATOM 597 O O . THR A 1 75 ? 30.904 9.808 -7.897 1.00 57.84 75 THR A O 1
ATOM 600 N N . ALA A 1 76 ? 29.784 11.616 -7.211 1.00 55.91 76 ALA A N 1
ATOM 601 C CA . ALA A 1 76 ? 30.406 12.498 -8.196 1.00 55.91 76 ALA A CA 1
ATOM 602 C C . ALA A 1 76 ? 31.850 12.855 -7.794 1.00 55.91 76 ALA A C 1
ATOM 604 O O . ALA A 1 76 ? 32.110 13.943 -7.285 1.00 55.91 76 ALA A O 1
ATOM 605 N N . GLU A 1 77 ? 32.809 11.960 -8.061 1.00 48.16 77 GLU A N 1
ATOM 606 C CA . GLU A 1 77 ? 34.221 12.126 -7.661 1.00 48.16 77 GLU A CA 1
ATOM 607 C C . GLU A 1 77 ? 34.871 13.438 -8.146 1.00 48.16 77 GLU A C 1
ATOM 609 O O . GLU A 1 77 ? 35.828 13.923 -7.541 1.00 48.16 77 GLU A O 1
ATOM 614 N N . THR A 1 78 ? 34.360 14.036 -9.226 1.00 47.25 78 THR A N 1
ATOM 615 C CA . THR A 1 78 ? 35.013 15.153 -9.923 1.00 47.25 78 THR A CA 1
ATOM 616 C C . THR A 1 78 ? 34.476 16.550 -9.612 1.00 47.25 78 THR A C 1
ATOM 618 O O . THR A 1 78 ? 35.149 17.508 -9.980 1.00 47.25 78 THR A O 1
ATOM 621 N N . PHE A 1 79 ? 33.317 16.709 -8.957 1.00 49.47 79 PHE A N 1
ATOM 622 C CA . PHE A 1 79 ? 32.742 18.050 -8.713 1.00 49.47 79 PHE A CA 1
ATOM 623 C C . PHE A 1 79 ? 32.437 18.350 -7.245 1.00 49.47 79 PHE A C 1
ATOM 625 O O . PHE A 1 79 ? 32.774 19.441 -6.801 1.00 49.47 79 PHE A O 1
ATOM 632 N N . ASN A 1 80 ? 31.935 17.379 -6.479 1.00 49.41 80 ASN A N 1
ATOM 633 C CA . ASN A 1 80 ? 31.755 17.483 -5.031 1.00 49.41 80 ASN A CA 1
ATOM 634 C C . ASN A 1 80 ? 32.229 16.168 -4.411 1.00 49.41 80 ASN A C 1
ATOM 636 O O . ASN A 1 80 ? 31.512 15.170 -4.437 1.00 49.41 80 ASN A O 1
ATOM 640 N N . LYS A 1 81 ? 33.461 16.142 -3.889 1.00 49.56 81 LYS A N 1
ATOM 641 C CA . LYS A 1 81 ? 34.003 14.975 -3.179 1.00 49.56 81 LYS A CA 1
ATOM 642 C C . LYS A 1 81 ? 33.135 14.671 -1.950 1.00 49.56 81 LYS A C 1
ATOM 644 O O . LYS A 1 81 ? 33.389 15.229 -0.888 1.00 49.56 81 LYS A O 1
ATOM 649 N N . GLY A 1 82 ? 32.143 13.794 -2.102 1.00 55.53 82 GLY A N 1
ATOM 650 C CA . GLY A 1 82 ? 31.345 13.255 -0.998 1.00 55.53 82 GLY A CA 1
ATOM 651 C C . GLY A 1 82 ? 29.828 13.265 -1.186 1.00 55.53 82 GLY A C 1
ATOM 652 O O . GLY A 1 82 ? 29.159 12.594 -0.409 1.00 55.53 82 GLY A O 1
ATOM 653 N N . ASP A 1 83 ? 29.280 13.952 -2.194 1.00 60.94 83 ASP A N 1
ATOM 654 C CA . ASP A 1 83 ? 27.824 13.982 -2.385 1.00 60.94 83 ASP A CA 1
ATOM 655 C C . ASP A 1 83 ? 27.372 12.776 -3.221 1.00 60.94 83 ASP A C 1
ATOM 657 O O . ASP A 1 83 ? 27.698 12.653 -4.410 1.00 60.94 83 ASP A O 1
ATOM 661 N N . GLU A 1 84 ? 26.631 11.869 -2.588 1.00 67.88 84 GLU A N 1
ATOM 662 C CA . GLU A 1 84 ? 25.915 10.794 -3.271 1.00 67.88 84 GLU A CA 1
ATOM 663 C C . GLU A 1 84 ? 24.654 11.362 -3.923 1.00 67.88 84 GLU A C 1
ATOM 665 O O . GLU A 1 84 ? 23.803 11.962 -3.265 1.00 67.88 84 GLU A O 1
ATOM 670 N N . VAL A 1 85 ? 24.535 11.183 -5.238 1.00 75.25 85 VAL A N 1
ATOM 671 C CA . VAL A 1 85 ? 23.312 11.512 -5.973 1.00 75.25 85 VAL A CA 1
ATOM 672 C C . VAL A 1 85 ? 22.486 10.242 -6.114 1.00 75.25 85 VAL A C 1
ATOM 674 O O . VAL A 1 85 ? 22.969 9.259 -6.677 1.00 75.25 85 VAL A O 1
ATOM 677 N N . ASP A 1 86 ? 21.250 10.289 -5.623 1.00 83.06 86 ASP A N 1
ATOM 678 C CA . ASP A 1 86 ? 20.252 9.231 -5.767 1.00 83.06 86 ASP A CA 1
ATOM 679 C C . ASP A 1 86 ? 19.347 9.519 -6.975 1.00 83.06 86 ASP A C 1
ATOM 681 O O . ASP A 1 86 ? 18.705 10.568 -7.058 1.00 83.06 86 ASP A O 1
ATOM 685 N N . TYR A 1 87 ? 19.329 8.597 -7.936 1.00 84.06 87 TYR A N 1
ATOM 686 C CA . TYR A 1 87 ? 18.485 8.662 -9.131 1.00 84.06 87 TYR A CA 1
ATOM 687 C C . TYR A 1 87 ? 17.089 8.064 -8.914 1.00 84.06 87 TYR A C 1
ATOM 689 O O . TYR A 1 87 ? 16.261 8.077 -9.823 1.00 84.06 87 TYR A O 1
ATOM 697 N N . ARG A 1 88 ? 16.786 7.506 -7.742 1.00 85.69 88 ARG A N 1
ATOM 698 C CA . ARG A 1 88 ? 15.432 7.023 -7.459 1.00 85.69 88 ARG A CA 1
ATOM 699 C C . ARG A 1 88 ? 14.505 8.218 -7.276 1.00 85.69 88 ARG A C 1
ATOM 701 O O . ARG A 1 88 ? 14.857 9.213 -6.648 1.00 85.69 88 ARG A O 1
ATOM 708 N N . PHE A 1 89 ? 13.327 8.137 -7.883 1.00 84.94 89 PHE A N 1
ATOM 709 C CA . PHE A 1 89 ? 12.334 9.218 -7.941 1.00 84.94 89 PHE A CA 1
ATOM 710 C C . PHE A 1 89 ? 12.799 10.497 -8.636 1.00 84.94 89 PHE A C 1
ATOM 712 O O . PHE A 1 89 ? 12.112 11.521 -8.573 1.00 84.94 89 PHE A O 1
ATOM 719 N N . SER A 1 90 ? 13.917 10.459 -9.369 1.00 88.31 90 SER A N 1
ATOM 720 C CA . SER A 1 90 ? 14.326 11.604 -10.170 1.00 88.31 90 SER A CA 1
ATOM 721 C C . SER A 1 90 ? 13.465 11.737 -11.425 1.00 88.31 90 SER A C 1
ATOM 723 O O . SER A 1 90 ? 13.203 10.787 -12.168 1.00 88.31 90 SER A O 1
ATOM 725 N N . ALA A 1 91 ? 13.028 12.969 -11.668 1.00 91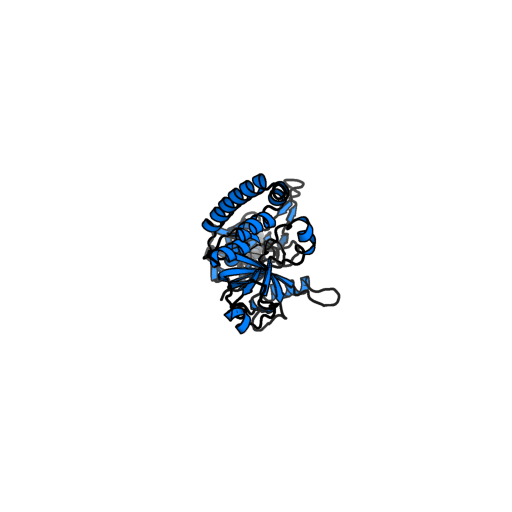.31 91 ALA A N 1
ATOM 726 C CA . ALA A 1 91 ? 12.259 13.348 -12.839 1.00 91.31 91 ALA A CA 1
ATOM 727 C C . ALA A 1 91 ? 13.188 13.736 -13.996 1.00 91.31 91 ALA A C 1
ATOM 729 O O . ALA A 1 91 ? 14.056 14.603 -13.867 1.00 91.31 91 ALA A O 1
ATOM 730 N N . HIS A 1 92 ? 12.967 13.138 -15.161 1.00 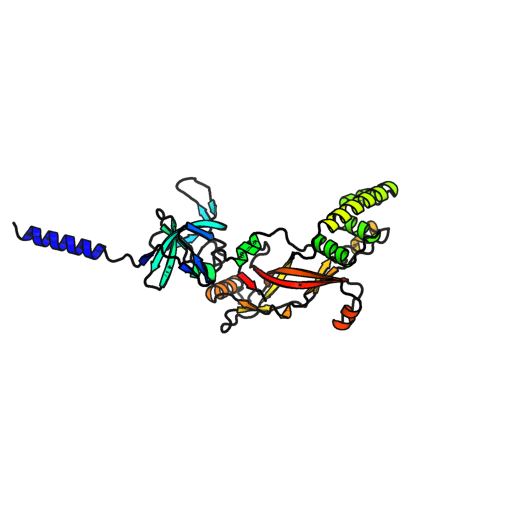92.44 92 HIS A N 1
ATOM 731 C CA . HIS A 1 92 ? 13.779 13.350 -16.347 1.00 92.44 92 HIS A CA 1
ATOM 732 C C . HIS A 1 92 ? 12.938 13.752 -17.553 1.00 92.44 92 HIS A C 1
ATOM 734 O O . HIS A 1 92 ? 12.064 13.017 -17.999 1.00 92.44 92 HIS A O 1
ATOM 740 N N . ILE A 1 93 ? 13.256 14.903 -18.141 1.00 95.12 93 ILE A N 1
ATOM 741 C CA . ILE A 1 93 ? 12.554 15.400 -19.327 1.00 95.12 93 ILE A CA 1
ATOM 742 C C . ILE A 1 93 ? 13.095 14.715 -20.583 1.00 95.12 93 ILE A C 1
ATOM 744 O O . ILE A 1 93 ? 14.286 14.828 -20.886 1.00 95.12 93 ILE A O 1
ATOM 748 N N . ILE A 1 94 ? 12.217 14.107 -21.375 1.00 95.88 94 ILE A N 1
ATOM 749 C CA . ILE A 1 94 ? 12.541 13.513 -22.672 1.00 95.88 94 ILE A CA 1
ATOM 750 C C . ILE A 1 94 ? 12.959 14.616 -23.650 1.00 95.88 94 ILE A C 1
ATOM 752 O O . ILE A 1 94 ? 12.228 15.568 -23.921 1.00 95.88 94 ILE A O 1
ATOM 756 N N . LYS A 1 95 ? 14.153 14.488 -24.226 1.00 94.88 95 LYS A N 1
ATOM 757 C CA . LYS A 1 95 ? 14.731 15.445 -25.183 1.00 94.88 95 LYS A CA 1
ATOM 758 C C . LYS A 1 95 ? 14.736 14.937 -26.625 1.00 94.88 95 LYS A C 1
ATOM 760 O O . LYS A 1 95 ? 14.922 15.751 -27.540 1.00 94.88 95 LYS A O 1
ATOM 765 N N . GLN A 1 96 ? 14.636 13.622 -26.826 1.00 94.12 96 GLN A N 1
ATOM 766 C CA . GLN A 1 96 ? 14.650 12.935 -28.124 1.00 94.12 96 GLN A CA 1
ATOM 767 C C . GLN A 1 96 ? 14.382 11.435 -27.931 1.00 94.12 96 GLN A C 1
ATOM 769 O O . GLN A 1 96 ? 14.794 10.883 -26.917 1.00 94.12 96 GLN A O 1
ATOM 774 N N . PHE A 1 97 ? 13.813 10.773 -28.936 1.00 94.50 97 PHE A N 1
ATOM 775 C CA . PHE A 1 97 ? 13.782 9.314 -29.027 1.00 94.50 97 PHE A CA 1
ATOM 776 C C . PHE A 1 97 ? 14.864 8.795 -29.984 1.00 94.50 97 PHE A C 1
ATOM 778 O O . PHE A 1 97 ? 15.203 9.447 -30.979 1.00 94.50 97 PHE A O 1
ATOM 785 N N . ARG A 1 98 ? 15.415 7.621 -29.682 1.00 92.44 98 ARG A N 1
ATOM 786 C CA . ARG A 1 98 ? 16.300 6.853 -30.564 1.00 92.44 98 ARG A CA 1
ATOM 787 C C . ARG A 1 98 ? 15.689 5.479 -30.789 1.00 92.44 98 ARG A C 1
ATOM 789 O O . ARG A 1 98 ? 15.520 4.747 -29.822 1.00 92.44 98 ARG A O 1
ATOM 796 N N . ASN A 1 99 ? 15.387 5.153 -32.036 1.00 90.88 99 ASN A N 1
ATOM 797 C CA . ASN A 1 99 ? 14.873 3.846 -32.426 1.00 90.88 99 ASN A CA 1
ATOM 798 C C . ASN A 1 99 ? 16.041 3.006 -32.924 1.00 90.88 99 ASN A C 1
ATOM 800 O O . ASN A 1 99 ? 16.713 3.422 -33.863 1.00 90.88 99 ASN A O 1
ATOM 804 N N . TYR A 1 100 ? 16.301 1.879 -32.283 1.00 88.25 100 TYR A N 1
ATOM 805 C CA . TYR A 1 100 ? 17.374 0.960 -32.635 1.00 88.25 100 TYR A CA 1
ATOM 806 C C . TYR A 1 100 ? 16.852 -0.128 -33.574 1.00 88.25 100 TYR A C 1
ATOM 808 O O . TYR A 1 100 ? 15.668 -0.466 -33.554 1.00 88.25 100 TYR A O 1
ATOM 816 N N . ASP A 1 101 ? 17.748 -0.700 -34.377 1.00 85.00 101 ASP A N 1
ATOM 817 C CA . ASP A 1 101 ? 17.398 -1.742 -35.356 1.00 85.00 101 ASP A CA 1
ATOM 818 C C . ASP A 1 101 ? 16.885 -3.036 -34.697 1.00 85.00 101 ASP A C 1
ATOM 820 O O . ASP A 1 101 ? 16.183 -3.825 -35.324 1.00 85.00 101 ASP A O 1
ATOM 824 N N . ASP A 1 102 ? 17.201 -3.241 -33.414 1.00 83.56 102 ASP A N 1
ATOM 825 C CA . ASP A 1 102 ? 16.691 -4.341 -32.588 1.00 83.56 102 ASP A CA 1
ATOM 826 C C . ASP A 1 102 ? 15.264 -4.102 -32.055 1.00 83.56 102 ASP A C 1
ATOM 828 O O . ASP A 1 102 ? 14.738 -4.917 -31.296 1.00 83.56 102 ASP A O 1
ATOM 832 N N . GLY A 1 103 ? 14.631 -2.994 -32.451 1.00 81.50 103 GLY A N 1
ATOM 833 C CA . GLY A 1 103 ? 13.269 -2.629 -32.075 1.00 81.50 103 GLY A CA 1
ATOM 834 C C . GLY A 1 103 ? 13.157 -1.839 -30.771 1.00 81.50 103 GLY A C 1
ATOM 835 O O . GLY A 1 103 ? 12.052 -1.422 -30.422 1.00 81.50 103 GLY A O 1
ATOM 836 N N . ARG A 1 104 ? 14.260 -1.585 -30.052 1.00 87.44 104 ARG A N 1
ATOM 837 C CA . ARG A 1 104 ? 14.218 -0.768 -28.830 1.00 87.44 104 ARG A CA 1
ATOM 838 C C . ARG A 1 104 ? 14.055 0.713 -29.150 1.00 87.44 104 ARG A C 1
ATOM 840 O O . ARG A 1 104 ? 14.723 1.257 -30.031 1.00 87.44 104 ARG A O 1
ATOM 847 N N . THR A 1 105 ? 13.244 1.402 -28.352 1.00 91.38 105 THR A N 1
ATOM 848 C CA . THR A 1 105 ? 13.145 2.865 -28.372 1.00 91.38 105 THR A CA 1
ATOM 849 C C . THR A 1 105 ? 13.674 3.438 -27.065 1.00 91.38 105 THR A C 1
ATOM 851 O O . THR A 1 105 ? 13.085 3.255 -26.003 1.00 91.38 105 THR A O 1
ATOM 854 N N . ILE A 1 106 ? 14.773 4.188 -27.151 1.00 93.94 106 ILE A N 1
ATOM 855 C CA . ILE A 1 106 ? 15.389 4.861 -26.006 1.00 93.94 106 ILE A CA 1
ATOM 856 C C . ILE A 1 106 ? 14.966 6.329 -25.980 1.00 93.94 106 ILE A C 1
ATOM 858 O O . ILE A 1 106 ? 15.259 7.096 -26.904 1.00 93.94 106 ILE A O 1
ATOM 862 N N . ALA A 1 107 ? 14.329 6.746 -24.891 1.00 95.38 107 ALA A N 1
ATOM 863 C CA . ALA A 1 107 ? 14.037 8.138 -24.595 1.00 95.38 107 ALA A CA 1
ATOM 864 C C . ALA A 1 107 ? 15.262 8.801 -23.957 1.00 95.38 107 ALA A C 1
ATOM 866 O O . ALA A 1 107 ? 15.594 8.553 -22.801 1.00 95.38 107 ALA A O 1
ATOM 867 N N . LEU A 1 108 ? 15.958 9.658 -24.703 1.00 94.19 108 LEU A N 1
ATOM 868 C CA . LEU A 1 108 ? 17.082 10.423 -24.171 1.00 94.19 108 LEU A CA 1
ATOM 869 C C . LEU A 1 108 ? 16.598 11.516 -23.231 1.00 94.19 108 LEU A C 1
ATOM 871 O O . LEU A 1 108 ? 15.813 12.376 -23.630 1.00 94.19 108 LEU A O 1
ATOM 875 N N . THR A 1 109 ? 17.173 11.561 -22.040 1.00 91.38 109 THR A N 1
ATOM 876 C CA . THR A 1 109 ? 16.849 12.539 -20.999 1.00 91.38 109 THR A CA 1
ATOM 877 C C . THR A 1 109 ? 17.888 13.658 -20.915 1.00 91.38 109 THR A C 1
ATOM 879 O O . THR A 1 109 ? 17.581 14.788 -20.532 1.00 91.38 109 THR A O 1
ATOM 882 N N . ASN A 1 110 ? 19.117 13.394 -21.375 1.00 83.31 110 ASN A N 1
ATOM 883 C CA . ASN A 1 110 ? 20.163 14.403 -21.512 1.00 83.31 110 ASN A CA 1
ATOM 884 C C . ASN A 1 110 ? 20.969 14.209 -22.805 1.00 83.31 110 ASN A C 1
ATOM 886 O O . ASN A 1 110 ? 21.653 13.203 -22.989 1.00 83.31 110 ASN A O 1
ATOM 890 N N . LYS A 1 111 ? 20.936 15.208 -23.697 1.00 72.56 111 LYS A N 1
ATOM 891 C CA . LYS A 1 111 ? 21.646 15.150 -24.986 1.00 72.56 111 LYS A CA 1
ATOM 892 C C . LYS A 1 111 ? 23.170 15.226 -24.857 1.00 72.56 111 LYS A C 1
ATOM 894 O O . LYS A 1 111 ? 23.846 14.666 -25.714 1.00 72.56 111 LYS A O 1
ATOM 899 N N . MET A 1 112 ? 23.694 15.920 -23.843 1.00 71.00 112 MET A N 1
ATOM 900 C CA . MET A 1 112 ? 25.137 16.134 -23.666 1.00 71.00 112 MET A CA 1
ATOM 901 C C . MET A 1 112 ? 25.811 14.925 -23.020 1.00 71.00 112 MET A C 1
ATOM 903 O O . MET A 1 112 ? 26.823 14.452 -23.524 1.00 71.00 112 MET A O 1
ATOM 907 N N . PHE A 1 113 ? 25.217 14.392 -21.951 1.00 69.62 113 PHE A N 1
ATOM 908 C CA . PHE A 1 113 ? 25.783 13.254 -21.215 1.00 69.62 113 PHE A CA 1
ATOM 909 C C . PHE A 1 113 ? 25.307 11.890 -21.739 1.00 69.62 113 PHE A C 1
ATOM 911 O O . PHE A 1 113 ? 25.860 10.855 -21.383 1.00 69.62 113 PHE A O 1
ATOM 918 N N . GLY A 1 114 ? 24.306 11.878 -22.626 1.00 80.62 114 GLY A N 1
ATOM 919 C CA . GLY A 1 114 ? 23.834 10.660 -23.278 1.00 80.62 114 GLY A CA 1
ATOM 920 C C . GLY A 1 114 ? 23.033 9.736 -22.365 1.00 80.62 114 GLY A C 1
ATOM 921 O O . GLY A 1 114 ? 23.029 8.537 -22.611 1.00 80.62 114 GLY A O 1
ATOM 922 N N . TYR A 1 115 ? 22.369 10.276 -21.341 1.00 90.50 115 TYR A N 1
ATOM 923 C CA . TYR A 1 115 ? 21.437 9.502 -20.523 1.00 90.50 115 TYR A CA 1
ATOM 924 C C . TYR A 1 115 ? 20.159 9.197 -21.300 1.00 90.50 115 TYR A C 1
ATOM 926 O O . TYR A 1 115 ? 19.640 10.068 -22.015 1.00 90.50 115 TYR A O 1
ATOM 934 N N . GLY A 1 116 ? 19.639 7.982 -21.145 1.00 94.06 116 GLY A N 1
ATOM 935 C CA . GLY A 1 116 ? 18.391 7.576 -21.773 1.00 94.06 116 GLY A CA 1
ATOM 936 C C . GLY A 1 116 ? 17.738 6.377 -21.105 1.00 94.06 116 GLY A C 1
ATOM 937 O O . GLY A 1 116 ? 18.395 5.621 -20.400 1.00 94.06 116 GLY A O 1
ATOM 938 N N . VAL A 1 117 ? 16.439 6.231 -21.332 1.00 95.19 117 VAL A N 1
ATOM 939 C CA . VAL A 1 117 ? 15.599 5.191 -20.738 1.00 95.19 117 VAL A CA 1
ATOM 940 C C . VAL A 1 117 ? 14.968 4.358 -21.850 1.00 95.19 117 VAL A C 1
ATOM 942 O O . VAL A 1 117 ? 14.364 4.929 -22.761 1.00 95.19 117 VAL A O 1
ATOM 945 N N . ASP A 1 118 ? 15.084 3.033 -21.785 1.00 95.12 118 ASP A N 1
ATOM 946 C CA . ASP A 1 118 ? 14.187 2.139 -22.528 1.00 95.12 118 ASP A CA 1
ATOM 947 C C . ASP A 1 118 ? 12.848 2.094 -21.791 1.00 95.12 118 ASP A C 1
ATOM 949 O O . ASP A 1 118 ? 12.717 1.435 -20.762 1.00 95.12 118 ASP A O 1
ATOM 953 N N . ILE A 1 119 ? 11.864 2.851 -22.283 1.00 93.38 119 ILE A N 1
ATOM 954 C CA . ILE A 1 119 ? 10.592 3.045 -21.575 1.00 93.38 119 ILE A CA 1
ATOM 955 C C . ILE A 1 119 ? 9.845 1.718 -21.407 1.00 93.38 119 ILE A C 1
ATOM 957 O O . ILE A 1 119 ? 9.308 1.464 -20.333 1.00 93.38 119 ILE A O 1
ATOM 961 N N . ASN A 1 120 ? 9.818 0.862 -22.431 1.00 93.00 120 ASN A N 1
ATOM 962 C CA . ASN A 1 120 ? 9.064 -0.390 -22.357 1.00 93.00 120 ASN A CA 1
ATOM 963 C C . ASN A 1 120 ? 9.698 -1.359 -21.365 1.00 93.00 120 ASN A C 1
ATOM 965 O O . ASN A 1 120 ? 8.995 -1.893 -20.508 1.00 93.00 120 ASN A O 1
ATOM 969 N N . GLY A 1 121 ? 11.017 -1.546 -21.457 1.00 92.69 121 GLY A N 1
ATOM 970 C CA . GLY A 1 121 ? 11.740 -2.394 -20.514 1.00 92.69 121 GLY A CA 1
ATOM 971 C C . GLY A 1 121 ? 11.613 -1.881 -19.080 1.00 92.69 121 GLY A C 1
ATOM 972 O O . GLY A 1 121 ? 11.274 -2.650 -18.182 1.00 92.69 121 GLY A O 1
ATOM 973 N N . ALA A 1 122 ? 11.776 -0.569 -18.880 1.00 93.00 122 ALA A N 1
ATOM 974 C CA . ALA A 1 122 ? 11.682 0.052 -17.564 1.00 93.00 122 ALA A CA 1
ATOM 975 C C . ALA A 1 122 ? 10.274 -0.032 -16.951 1.00 93.00 122 ALA A C 1
ATOM 977 O O . ALA A 1 122 ? 10.147 -0.265 -15.752 1.00 93.00 122 ALA A O 1
ATOM 978 N N . LEU A 1 123 ? 9.208 0.123 -17.748 1.00 91.56 123 LEU A N 1
ATOM 979 C CA . LEU A 1 123 ? 7.831 -0.067 -17.273 1.00 91.56 123 LEU A CA 1
ATOM 980 C C . LEU A 1 123 ? 7.573 -1.527 -16.879 1.00 91.56 123 LEU A C 1
ATOM 982 O O . LEU A 1 123 ? 6.969 -1.790 -15.843 1.00 91.56 123 LEU A O 1
ATOM 986 N N . GLN A 1 124 ? 8.065 -2.484 -17.670 1.00 90.19 124 GLN A N 1
ATOM 987 C CA . GLN A 1 124 ? 7.898 -3.917 -17.399 1.00 90.19 124 GLN A CA 1
ATOM 988 C C . GLN A 1 124 ? 8.627 -4.389 -16.134 1.00 90.19 124 GLN A C 1
ATOM 990 O O . GLN A 1 124 ? 8.232 -5.397 -15.543 1.00 90.19 124 GLN A O 1
ATOM 995 N N . THR A 1 125 ? 9.686 -3.693 -15.716 1.00 89.50 125 THR A N 1
ATOM 996 C CA . THR A 1 125 ? 10.458 -4.023 -14.508 1.00 89.50 125 THR A CA 1
ATOM 997 C C . THR A 1 125 ? 10.222 -3.093 -13.320 1.00 89.50 125 THR A C 1
ATOM 999 O O . THR A 1 125 ? 10.812 -3.313 -12.255 1.00 89.50 125 THR A O 1
ATOM 1002 N N . GLY A 1 126 ? 9.333 -2.106 -13.467 1.00 88.69 126 GLY A N 1
ATOM 1003 C CA . GLY A 1 126 ? 9.008 -1.138 -12.417 1.00 88.69 126 GLY A CA 1
ATOM 1004 C C . GLY A 1 126 ? 10.112 -0.106 -12.157 1.00 88.69 126 GLY A C 1
ATOM 1005 O O . GLY A 1 126 ? 10.140 0.505 -11.094 1.00 88.69 126 GLY A O 1
ATOM 1006 N N . GLU A 1 127 ? 11.036 0.088 -13.101 1.00 91.62 127 GLU A N 1
ATOM 1007 C CA . GLU A 1 127 ? 12.096 1.102 -13.014 1.00 91.62 127 GLU A CA 1
ATOM 1008 C C . GLU A 1 127 ? 11.618 2.505 -13.378 1.00 91.62 127 GLU A C 1
ATOM 1010 O O . GLU A 1 127 ? 12.252 3.488 -12.997 1.00 91.62 127 GLU A O 1
ATOM 1015 N N . VAL A 1 128 ? 10.502 2.611 -14.100 1.00 93.12 128 VAL A N 1
ATOM 1016 C CA . VAL A 1 128 ? 9.814 3.872 -14.391 1.00 93.12 128 VAL A CA 1
ATOM 1017 C C . VAL A 1 128 ? 8.412 3.828 -13.808 1.00 93.12 128 VAL A C 1
ATOM 1019 O O . VAL A 1 128 ? 7.713 2.822 -13.925 1.00 93.12 128 VAL A O 1
ATOM 1022 N N . ALA A 1 129 ? 7.988 4.950 -13.231 1.00 90.94 129 ALA A N 1
ATOM 1023 C CA . ALA A 1 129 ? 6.662 5.093 -12.657 1.00 90.94 129 ALA A CA 1
ATOM 1024 C C . ALA A 1 129 ? 5.586 4.953 -13.740 1.00 90.94 129 ALA A C 1
ATOM 1026 O O . ALA A 1 129 ? 5.495 5.781 -14.656 1.00 90.94 129 ALA A O 1
ATOM 1027 N N . CYS A 1 130 ? 4.743 3.931 -13.610 1.00 89.56 130 CYS A N 1
ATOM 1028 C CA . CYS A 1 130 ? 3.480 3.870 -14.333 1.00 89.56 130 CYS A CA 1
ATOM 1029 C C . CYS A 1 130 ? 2.455 4.821 -13.692 1.00 89.56 130 CYS A C 1
ATOM 1031 O O . CYS A 1 130 ? 2.640 5.294 -12.567 1.00 89.56 130 CYS A O 1
ATOM 1033 N N . GLN A 1 131 ? 1.361 5.107 -14.404 1.00 88.62 131 GLN A N 1
ATOM 1034 C CA . GLN A 1 131 ? 0.329 6.018 -13.895 1.00 88.62 131 GLN A CA 1
ATOM 1035 C C . GLN A 1 131 ? -0.267 5.528 -12.572 1.00 88.62 131 GLN A C 1
ATOM 1037 O O . GLN A 1 131 ? -0.443 6.321 -11.655 1.00 88.62 131 GLN A O 1
ATOM 1042 N N . ASP A 1 132 ? -0.495 4.222 -12.444 1.00 89.12 132 ASP A N 1
ATOM 1043 C CA . ASP A 1 132 ? -1.061 3.638 -11.233 1.00 89.12 132 ASP A CA 1
ATOM 1044 C C . ASP A 1 132 ? -0.195 3.921 -10.005 1.00 89.12 132 ASP A C 1
ATOM 1046 O O . ASP A 1 132 ? -0.700 4.373 -8.975 1.00 89.12 132 ASP A O 1
ATOM 1050 N N . TYR A 1 133 ? 1.115 3.728 -10.120 1.00 88.00 133 TYR A N 1
ATOM 1051 C CA . TYR A 1 133 ? 2.032 4.010 -9.025 1.00 88.00 133 TYR A CA 1
ATOM 1052 C C . TYR A 1 133 ? 2.082 5.508 -8.677 1.00 88.00 133 TYR A C 1
ATOM 1054 O O . TYR A 1 133 ? 2.112 5.867 -7.500 1.00 88.00 133 TYR A O 1
ATOM 1062 N N . LEU A 1 134 ? 2.003 6.396 -9.676 1.00 87.75 134 LEU A N 1
ATOM 1063 C CA . LEU A 1 134 ? 1.899 7.842 -9.436 1.00 87.75 134 LEU A CA 1
ATOM 1064 C C . LEU A 1 134 ? 0.601 8.218 -8.713 1.00 87.75 134 LEU A C 1
ATOM 1066 O O . LEU A 1 134 ? 0.641 9.033 -7.793 1.00 87.75 134 LEU A O 1
ATOM 1070 N N . ASP A 1 135 ? -0.525 7.612 -9.091 1.00 85.56 135 ASP A N 1
ATOM 1071 C CA . ASP A 1 135 ? -1.818 7.836 -8.437 1.00 85.56 135 ASP A CA 1
ATOM 1072 C C . ASP A 1 135 ? -1.788 7.378 -6.973 1.00 85.56 135 ASP A C 1
ATOM 1074 O O . ASP A 1 135 ? -2.359 8.036 -6.105 1.00 85.56 135 ASP A O 1
ATOM 1078 N N . TYR A 1 136 ? -1.099 6.267 -6.692 1.00 84.31 136 TYR A N 1
ATOM 1079 C CA . TYR A 1 136 ? -0.869 5.799 -5.326 1.00 84.31 136 TYR A CA 1
ATOM 1080 C C . TYR A 1 136 ? -0.009 6.799 -4.534 1.00 84.31 136 TYR A C 1
ATOM 1082 O O . TYR A 1 136 ? -0.370 7.208 -3.429 1.00 84.31 136 TYR A O 1
ATOM 1090 N N . TRP A 1 137 ? 1.110 7.241 -5.115 1.00 79.75 137 TRP A N 1
ATOM 1091 C CA . TRP A 1 137 ? 2.062 8.132 -4.448 1.00 79.75 137 TRP A CA 1
ATOM 1092 C C . TRP A 1 137 ? 1.505 9.538 -4.191 1.00 79.75 137 TRP A C 1
ATOM 1094 O O . TRP A 1 137 ? 1.846 10.172 -3.191 1.00 79.75 137 TRP A O 1
ATOM 1104 N N . ALA A 1 138 ? 0.607 10.017 -5.053 1.00 79.88 138 ALA A N 1
ATOM 1105 C CA . ALA A 1 138 ? -0.048 11.310 -4.891 1.00 79.88 138 ALA A CA 1
ATOM 1106 C C . ALA A 1 138 ? -0.930 11.393 -3.630 1.00 79.88 138 ALA A C 1
ATOM 1108 O O . ALA A 1 138 ? -1.262 12.500 -3.203 1.00 79.88 138 ALA A O 1
ATOM 1109 N N . ASP A 1 139 ? -1.303 10.258 -3.020 1.00 70.38 139 ASP A N 1
ATOM 1110 C CA . ASP A 1 139 ? -2.254 10.239 -1.908 1.00 70.38 139 ASP A CA 1
ATOM 1111 C C . ASP A 1 139 ? -1.893 9.279 -0.761 1.00 70.38 139 ASP A C 1
ATOM 1113 O O . ASP A 1 139 ? -2.656 8.406 -0.338 1.00 70.38 139 ASP A O 1
ATOM 1117 N N . THR A 1 140 ? -0.711 9.495 -0.188 1.00 59.41 140 THR A N 1
ATOM 1118 C CA . THR A 1 140 ? -0.178 8.711 0.942 1.00 59.41 140 THR A CA 1
ATOM 1119 C C . THR A 1 140 ? -0.857 8.997 2.290 1.00 59.41 140 THR A C 1
ATOM 1121 O O . THR A 1 140 ? -0.616 8.302 3.278 1.00 59.41 140 THR A O 1
ATOM 1124 N N . THR A 1 141 ? -1.764 9.978 2.375 1.00 60.91 141 THR A N 1
ATOM 1125 C CA . THR A 1 141 ? -2.431 10.358 3.641 1.00 60.91 141 THR A CA 1
ATOM 1126 C C . THR A 1 141 ? -3.579 9.423 4.046 1.00 60.91 141 THR A C 1
ATOM 1128 O O . THR A 1 141 ? -4.239 9.627 5.073 1.00 60.91 141 THR A O 1
ATOM 1131 N N . ARG A 1 142 ? -3.833 8.362 3.272 1.00 71.19 142 ARG A N 1
ATOM 1132 C CA . ARG A 1 142 ? -5.050 7.541 3.343 1.00 71.19 142 ARG A CA 1
ATOM 1133 C C . ARG A 1 142 ? -4.950 6.256 4.151 1.00 71.19 142 ARG A C 1
ATOM 1135 O O . ARG A 1 142 ? -5.975 5.591 4.272 1.00 71.19 142 ARG A O 1
ATOM 1142 N N . PHE A 1 143 ? -3.817 5.948 4.787 1.00 85.94 143 PHE A N 1
ATOM 1143 C CA . PHE A 1 143 ? -3.700 4.704 5.558 1.00 85.94 143 PHE A CA 1
ATOM 1144 C C . PHE A 1 143 ? -4.824 4.542 6.590 1.00 85.94 143 PHE A C 1
ATOM 1146 O O . PHE A 1 143 ? -5.071 5.442 7.405 1.00 85.94 143 PHE A O 1
ATOM 1153 N N . PHE A 1 144 ? -5.515 3.407 6.519 1.00 87.69 144 PHE A N 1
ATOM 1154 C CA . PHE A 1 144 ? -6.644 3.009 7.348 1.00 87.69 144 PHE A CA 1
ATOM 1155 C C . PHE A 1 144 ? -6.146 2.338 8.625 1.00 87.69 144 PHE A C 1
ATOM 1157 O O . PHE A 1 144 ? -6.250 1.133 8.827 1.00 87.69 144 PHE A O 1
ATOM 1164 N N . LEU A 1 145 ? -5.520 3.146 9.476 1.00 87.00 145 LEU A N 1
ATOM 1165 C CA . LEU A 1 145 ? -4.974 2.699 10.754 1.00 87.00 145 LEU A CA 1
ATOM 1166 C C . LEU A 1 145 ? -6.033 2.785 11.863 1.00 87.00 145 LEU A C 1
ATOM 1168 O O . LEU A 1 145 ? -7.104 3.363 11.674 1.00 87.00 145 LEU A O 1
ATOM 1172 N N . LYS A 1 146 ? -5.694 2.271 13.052 1.00 90.44 146 LYS A N 1
ATOM 1173 C CA . LYS A 1 146 ? -6.561 2.152 14.242 1.00 90.44 146 LYS A CA 1
ATOM 1174 C C . LYS A 1 146 ? -7.552 3.305 14.448 1.00 90.44 146 LYS A C 1
ATOM 1176 O O . LYS A 1 146 ? -8.740 3.064 14.619 1.00 90.44 146 LYS A O 1
ATOM 1181 N N . LYS A 1 147 ? -7.082 4.557 14.396 1.00 91.38 147 LYS A N 1
ATOM 1182 C CA . LYS A 1 147 ? -7.934 5.738 14.602 1.00 91.38 147 LYS A CA 1
ATOM 1183 C C . LYS A 1 147 ? -8.984 5.912 13.508 1.00 91.38 147 LYS A C 1
ATOM 1185 O O . LYS A 1 147 ? -10.143 6.146 13.814 1.00 91.38 147 LYS A O 1
ATOM 1190 N N . LYS A 1 148 ? -8.603 5.764 12.238 1.00 91.62 148 LYS A N 1
ATOM 1191 C CA . LYS A 1 148 ? -9.553 5.854 11.121 1.00 91.62 148 LYS A CA 1
ATOM 1192 C C . LYS A 1 148 ? -10.532 4.687 11.110 1.00 91.62 148 LYS A C 1
ATOM 1194 O O . LYS A 1 148 ? -11.687 4.902 10.780 1.00 91.62 148 LYS A O 1
ATOM 1199 N N . ALA A 1 149 ? -10.088 3.496 11.511 1.00 91.56 149 ALA A N 1
ATOM 1200 C CA . ALA A 1 149 ? -10.967 2.345 11.685 1.00 91.56 149 ALA A CA 1
ATOM 1201 C C . ALA A 1 149 ? -12.025 2.601 12.763 1.00 91.56 149 ALA A C 1
ATOM 1203 O O . ALA A 1 149 ? -13.212 2.416 12.512 1.00 91.56 149 ALA A O 1
ATOM 1204 N N . PHE A 1 150 ? -11.602 3.128 13.915 1.00 92.62 150 PHE A N 1
ATOM 1205 C CA . PHE A 1 150 ? -12.504 3.542 14.987 1.00 92.62 150 PHE A CA 1
ATOM 1206 C C . PHE A 1 150 ? -13.503 4.615 14.524 1.00 92.62 150 PHE A C 1
ATOM 1208 O O . PHE A 1 150 ? -14.706 4.453 14.700 1.00 92.62 150 PHE A O 1
ATOM 1215 N N . LEU A 1 151 ? -13.026 5.678 13.862 1.00 93.38 151 LEU A N 1
ATOM 1216 C CA . LEU A 1 151 ? -13.896 6.724 13.308 1.00 93.38 151 LEU A CA 1
ATOM 1217 C C . LEU A 1 151 ? -14.867 6.171 12.253 1.00 93.38 151 LEU A C 1
ATOM 1219 O O . LEU A 1 151 ? -16.030 6.560 12.244 1.00 93.38 151 LEU A O 1
ATOM 1223 N N . GLY A 1 152 ? -14.409 5.253 11.399 1.00 92.50 152 GLY A N 1
ATOM 1224 C CA . GLY A 1 152 ? -15.237 4.574 10.405 1.00 92.50 152 GLY A CA 1
ATOM 1225 C C . GLY A 1 152 ? -16.373 3.781 11.044 1.00 92.50 152 GLY A C 1
ATOM 1226 O O . GLY A 1 152 ? -17.522 3.953 10.647 1.00 92.50 152 GLY A O 1
ATOM 1227 N N . ALA A 1 153 ? -16.072 2.994 12.080 1.00 92.44 153 ALA A N 1
ATOM 1228 C CA . ALA A 1 153 ? -17.080 2.252 12.833 1.00 92.44 153 ALA A CA 1
ATOM 1229 C C . ALA A 1 153 ? -18.101 3.188 13.503 1.00 92.44 153 ALA A C 1
ATOM 1231 O O . ALA A 1 153 ? -19.305 3.039 13.291 1.00 92.44 153 ALA A O 1
ATOM 1232 N N . LEU A 1 154 ? -17.642 4.217 14.222 1.00 92.69 154 LEU A N 1
ATOM 1233 C CA . LEU A 1 154 ? -18.544 5.178 14.869 1.00 92.69 154 LEU A CA 1
ATOM 1234 C C . LEU A 1 154 ? -19.424 5.932 13.867 1.00 92.69 154 LEU A C 1
ATOM 1236 O O . LEU A 1 154 ? -20.608 6.146 14.124 1.00 92.69 154 LEU A O 1
ATOM 1240 N N . LYS A 1 155 ? -18.872 6.306 12.706 1.00 90.88 155 LYS A N 1
ATOM 1241 C CA . LYS A 1 155 ? -19.634 6.967 11.641 1.00 90.88 155 LYS A CA 1
ATOM 1242 C C . LYS A 1 155 ? -20.772 6.082 11.136 1.00 90.88 155 LYS A C 1
ATOM 1244 O O . LYS A 1 155 ? -21.844 6.603 10.861 1.00 90.88 155 LYS A O 1
ATOM 1249 N N . THR A 1 156 ? -20.550 4.768 11.049 1.00 86.75 156 THR A N 1
ATOM 1250 C CA . THR A 1 156 ? -21.582 3.803 10.632 1.00 86.75 156 THR A CA 1
ATOM 1251 C C . THR A 1 156 ? -22.607 3.479 11.721 1.00 86.75 156 THR A C 1
ATOM 1253 O O . THR A 1 156 ? -23.721 3.095 11.390 1.00 86.75 156 THR A O 1
ATOM 1256 N N . MET A 1 157 ? -22.257 3.638 13.001 1.00 83.75 157 MET A N 1
ATOM 1257 C CA . MET A 1 157 ? -23.172 3.419 14.132 1.00 83.75 157 MET A CA 1
ATOM 1258 C C . MET A 1 157 ? -24.052 4.638 14.446 1.00 83.75 157 MET A C 1
ATOM 1260 O O . MET A 1 157 ? -25.015 4.508 15.194 1.00 83.75 157 MET A O 1
ATOM 1264 N N . GLU A 1 158 ? -23.692 5.823 13.938 1.00 75.31 158 GLU A N 1
ATOM 1265 C CA . GLU A 1 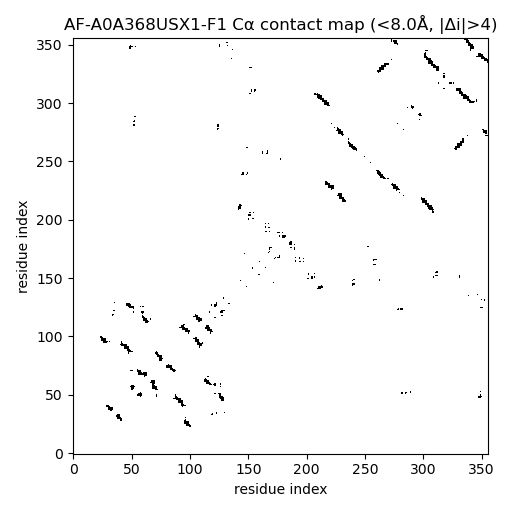158 ? -24.334 7.115 14.239 1.00 75.31 158 GLU A CA 1
ATOM 1266 C C . GLU A 1 158 ? -24.461 7.440 15.744 1.00 75.31 158 GLU A C 1
ATOM 1268 O O . GLU A 1 158 ? -25.282 8.263 16.148 1.00 75.31 158 GLU A O 1
ATOM 1273 N N . ALA A 1 159 ? -23.618 6.844 16.592 1.00 71.44 159 ALA A N 1
ATOM 1274 C CA . ALA A 1 159 ? -23.694 6.997 18.040 1.00 71.44 159 ALA A CA 1
ATOM 1275 C C . ALA A 1 159 ? -22.347 7.431 18.631 1.00 71.44 159 ALA A C 1
ATOM 1277 O O . ALA A 1 159 ? -21.329 6.760 18.470 1.00 71.44 159 ALA A O 1
ATOM 1278 N N . ILE A 1 160 ? -22.364 8.560 19.345 1.00 83.56 160 ILE A N 1
ATOM 1279 C CA . ILE A 1 160 ? -21.314 8.953 20.287 1.00 83.56 160 ILE A CA 1
ATOM 1280 C C . ILE A 1 160 ? -21.958 8.925 21.666 1.00 83.56 160 ILE A C 1
ATOM 1282 O O . ILE A 1 160 ? -22.855 9.715 21.958 1.00 83.56 160 ILE A O 1
ATOM 1286 N N . ASP A 1 161 ? -21.497 8.014 22.505 1.00 89.56 161 ASP A N 1
ATOM 1287 C CA . ASP A 1 161 ? -21.914 7.884 23.894 1.00 89.56 161 ASP A CA 1
ATOM 1288 C C . ASP A 1 161 ? -20.729 8.056 24.859 1.00 89.56 161 ASP A C 1
ATOM 1290 O O . ASP A 1 161 ? -19.568 8.206 24.470 1.00 89.56 161 ASP A O 1
ATOM 1294 N N . LYS A 1 162 ? -21.013 8.012 26.162 1.00 89.12 162 LYS A N 1
ATOM 1295 C CA . LYS A 1 162 ? -19.981 8.146 27.195 1.00 89.12 162 LYS A CA 1
ATOM 1296 C C . LYS A 1 162 ? -18.887 7.073 27.081 1.00 89.12 162 LYS A C 1
ATOM 1298 O O . LYS A 1 162 ? -17.737 7.364 27.411 1.00 89.12 162 LYS A O 1
ATOM 1303 N N . ASN A 1 163 ? -19.222 5.855 26.656 1.00 89.00 163 ASN A N 1
ATOM 1304 C CA . ASN A 1 163 ? -18.261 4.761 26.553 1.00 89.00 163 ASN A CA 1
ATOM 1305 C C . ASN A 1 163 ? -17.296 4.981 25.379 1.00 89.00 163 ASN A C 1
ATOM 1307 O O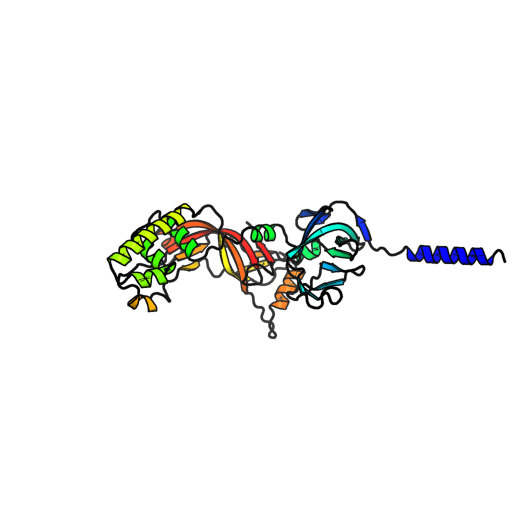 . ASN A 1 163 ? -16.083 4.966 25.572 1.00 89.00 163 ASN A O 1
ATOM 1311 N N . THR A 1 164 ? -17.820 5.320 24.202 1.00 91.06 164 THR A N 1
ATOM 1312 C CA . THR A 1 164 ? -17.027 5.634 23.002 1.00 91.06 164 THR A CA 1
ATOM 1313 C C . THR A 1 164 ? -16.106 6.844 23.201 1.00 91.06 164 THR A C 1
ATOM 1315 O O . THR A 1 164 ? -14.965 6.825 22.738 1.00 91.06 164 THR A O 1
ATOM 1318 N N . ILE A 1 165 ? -16.532 7.871 23.952 1.00 93.06 165 ILE A N 1
ATOM 1319 C CA . ILE A 1 165 ? -15.674 9.019 24.308 1.00 93.06 165 ILE A CA 1
ATOM 1320 C C . ILE A 1 165 ? -14.514 8.573 25.209 1.00 93.06 165 ILE A C 1
ATOM 1322 O O . ILE A 1 165 ? -13.364 8.971 24.994 1.00 93.06 165 ILE A O 1
ATOM 1326 N N . LYS A 1 166 ? -14.796 7.734 26.213 1.00 90.62 166 LYS A N 1
ATOM 1327 C CA . LYS A 1 166 ? -13.761 7.182 27.096 1.00 90.62 166 LYS A CA 1
ATOM 1328 C C . LYS A 1 166 ? -12.788 6.293 26.333 1.00 90.62 166 LYS A C 1
ATOM 1330 O O . LYS A 1 166 ? -11.584 6.444 26.519 1.00 90.62 166 LYS A O 1
ATOM 1335 N N . GLU A 1 167 ? -13.285 5.415 25.464 1.00 90.38 167 GLU A N 1
ATOM 1336 C CA . GLU A 1 167 ? -12.455 4.567 24.608 1.00 90.38 167 GLU A CA 1
ATOM 1337 C C . GLU A 1 167 ? -11.567 5.415 23.691 1.00 90.38 167 GLU A C 1
ATOM 1339 O O . GLU A 1 167 ? -10.359 5.184 23.618 1.00 90.38 167 GLU A O 1
ATOM 1344 N N . TYR A 1 168 ? -12.130 6.445 23.052 1.00 93.00 168 TYR A N 1
ATOM 1345 C CA . TYR A 1 168 ? -11.377 7.374 22.214 1.00 93.00 168 TYR A CA 1
ATOM 1346 C C . TYR A 1 168 ? -10.226 8.031 22.987 1.00 93.00 168 TYR A C 1
ATOM 1348 O O . TYR A 1 168 ? -9.072 8.013 22.545 1.00 93.00 168 TYR A O 1
ATOM 1356 N N . ALA A 1 169 ? -10.523 8.570 24.171 1.00 92.12 169 ALA A N 1
ATOM 1357 C CA . ALA A 1 169 ? -9.523 9.183 25.033 1.00 92.12 169 ALA A CA 1
ATOM 1358 C C . ALA A 1 169 ? -8.459 8.167 25.481 1.00 92.12 169 ALA A C 1
ATOM 1360 O O . ALA A 1 169 ? -7.263 8.436 25.387 1.00 92.12 169 ALA A O 1
ATOM 1361 N N . TYR A 1 170 ? -8.879 6.974 25.897 1.00 88.12 170 TYR A N 1
ATOM 1362 C CA . TYR A 1 170 ? -7.990 5.907 26.346 1.00 88.12 170 TYR A CA 1
ATOM 1363 C C . TYR A 1 170 ? -7.034 5.428 25.240 1.00 88.12 170 TYR A C 1
ATOM 1365 O O . TYR A 1 170 ? -5.825 5.327 25.473 1.00 88.12 170 TYR A O 1
ATOM 1373 N N . ARG A 1 171 ? -7.551 5.164 24.032 1.00 87.38 171 ARG A N 1
ATOM 1374 C CA . ARG A 1 171 ? -6.773 4.618 22.908 1.00 87.38 171 ARG A CA 1
ATOM 1375 C C . ARG A 1 171 ? -5.866 5.647 22.247 1.00 87.38 171 ARG A C 1
ATOM 1377 O O . ARG A 1 171 ? -4.747 5.310 21.861 1.00 87.38 171 ARG A O 1
ATOM 1384 N N . PHE A 1 172 ? -6.341 6.883 22.086 1.00 91.06 172 PHE A N 1
ATOM 1385 C CA . PHE A 1 172 ? -5.670 7.886 21.249 1.00 91.06 172 PHE A CA 1
ATOM 1386 C C . PHE A 1 172 ? -5.055 9.049 22.038 1.00 91.06 172 PHE A C 1
ATOM 1388 O O . PHE A 1 172 ? -4.290 9.823 21.467 1.00 91.06 172 PHE A O 1
ATOM 1395 N N . ASP A 1 173 ? -5.315 9.146 23.345 1.00 91.44 173 ASP A N 1
ATOM 1396 C CA . ASP A 1 173 ? -4.653 10.074 24.271 1.00 91.44 173 ASP A CA 1
ATOM 1397 C C . ASP A 1 173 ? -4.438 9.425 25.652 1.00 91.44 173 ASP A C 1
ATOM 1399 O O . ASP A 1 173 ? -4.840 9.920 26.708 1.00 91.44 173 ASP A O 1
ATOM 1403 N N . ARG A 1 174 ? -3.760 8.273 25.649 1.00 87.06 174 ARG A N 1
ATOM 1404 C CA . ARG A 1 174 ? -3.534 7.464 26.856 1.00 87.06 174 ARG A CA 1
ATOM 1405 C C . ARG A 1 174 ? -2.864 8.235 27.995 1.00 87.06 174 ARG A C 1
ATOM 1407 O O . ARG A 1 174 ? -3.115 7.948 29.165 1.00 87.06 174 ARG A O 1
ATOM 1414 N N . LYS A 1 175 ? -1.980 9.180 27.662 1.00 89.31 175 LYS A N 1
ATOM 1415 C CA . LYS A 1 175 ? -1.294 10.022 28.648 1.00 89.31 175 LYS A CA 1
ATOM 1416 C C . LYS A 1 175 ? -2.290 10.962 29.327 1.00 89.31 175 LYS A C 1
ATOM 1418 O O . LYS A 1 175 ? -2.387 10.916 30.550 1.00 89.31 175 LYS A O 1
ATOM 1423 N N . GLY A 1 176 ? -3.059 11.730 28.550 1.00 90.94 176 GLY A N 1
ATOM 1424 C CA . GLY A 1 176 ? -4.083 12.621 29.093 1.00 90.94 176 GLY A CA 1
ATOM 1425 C C . GLY A 1 176 ? -5.126 11.861 29.910 1.00 90.94 176 GLY A C 1
ATOM 1426 O O . GLY A 1 176 ? -5.463 12.279 31.015 1.00 90.94 176 GLY A O 1
ATOM 1427 N N . TYR A 1 177 ? -5.552 10.687 29.440 1.00 89.06 177 TYR A N 1
ATOM 1428 C CA . TYR A 1 177 ? -6.471 9.827 30.184 1.00 89.06 177 TYR A CA 1
ATOM 1429 C C . TYR A 1 177 ? -5.907 9.462 31.569 1.00 89.06 177 TYR A C 1
ATOM 1431 O O . TYR A 1 177 ? -6.556 9.683 32.592 1.00 89.06 177 TYR A O 1
ATOM 1439 N N . ARG A 1 178 ? -4.661 8.968 31.623 1.00 86.69 178 ARG A N 1
ATOM 1440 C CA . ARG A 1 178 ? -3.990 8.558 32.871 1.00 86.69 178 ARG A CA 1
ATOM 1441 C C . ARG A 1 178 ? -3.743 9.700 33.855 1.00 86.69 178 ARG A C 1
ATOM 1443 O O . ARG A 1 178 ? -3.692 9.455 35.055 1.00 86.69 178 ARG A O 1
ATOM 1450 N N . GLU A 1 179 ? -3.557 10.918 33.367 1.00 90.81 179 GLU A N 1
ATOM 1451 C CA . GLU A 1 179 ? -3.340 12.089 34.223 1.00 90.81 179 GLU A CA 1
ATOM 1452 C C . GLU A 1 179 ? -4.634 12.556 34.901 1.00 90.81 179 GLU A C 1
ATOM 1454 O O . GLU A 1 179 ? -4.579 13.108 35.995 1.00 90.81 179 GLU A O 1
ATOM 1459 N N . ASN A 1 180 ? -5.793 12.298 34.285 1.00 90.00 180 ASN A N 1
ATOM 1460 C CA . ASN A 1 180 ? -7.074 12.842 34.736 1.00 90.00 180 ASN A CA 1
ATOM 1461 C C . ASN A 1 180 ? -7.983 11.817 35.435 1.00 90.00 180 ASN A C 1
ATOM 1463 O O . ASN A 1 180 ? -8.780 12.219 36.271 1.00 90.00 180 ASN A O 1
ATOM 1467 N N . PHE A 1 181 ? -7.875 10.512 35.144 1.00 86.62 181 PHE A N 1
ATOM 1468 C CA . PHE A 1 181 ? -8.894 9.516 35.538 1.00 86.62 181 PHE A CA 1
ATOM 1469 C C . PHE A 1 181 ? -9.137 9.335 37.047 1.00 86.62 181 PHE A C 1
ATOM 1471 O O . PHE A 1 181 ? -10.164 8.782 37.425 1.00 86.62 181 PHE A O 1
ATOM 1478 N N . LYS A 1 182 ? -8.198 9.741 37.911 1.00 85.62 182 LYS A N 1
ATOM 1479 C CA . LYS A 1 182 ? -8.324 9.576 39.373 1.00 85.62 182 LYS A CA 1
ATOM 1480 C C . LYS A 1 182 ? -9.106 10.699 40.055 1.00 85.62 182 LYS A C 1
ATOM 1482 O O . LYS A 1 182 ? -9.476 10.542 41.214 1.00 85.62 182 LYS A O 1
ATOM 1487 N N . ASP A 1 183 ? -9.305 11.822 39.372 1.00 89.38 183 ASP A N 1
ATOM 1488 C CA . ASP A 1 183 ? -10.021 12.992 39.878 1.00 89.38 183 ASP A CA 1
ATOM 1489 C C . ASP A 1 183 ? -11.313 13.153 39.076 1.00 89.38 183 ASP A C 1
ATOM 1491 O O . ASP A 1 183 ? -11.272 13.394 37.872 1.00 89.38 183 ASP A O 1
ATOM 1495 N N . GLU A 1 184 ? -12.462 13.022 39.737 1.00 87.56 184 GLU A N 1
ATOM 1496 C CA . GLU A 1 184 ? -13.773 13.055 39.082 1.00 87.56 184 GLU A CA 1
ATOM 1497 C C . GLU A 1 184 ? -14.052 14.371 38.333 1.00 87.56 184 GLU A C 1
ATOM 1499 O O . GLU A 1 184 ? -14.636 14.350 37.245 1.00 87.56 184 GLU A O 1
ATOM 1504 N N . PHE A 1 185 ? -13.582 15.511 38.850 1.00 93.06 185 PHE A N 1
ATOM 1505 C CA . PHE A 1 185 ? -13.798 16.824 38.236 1.00 93.06 185 PHE A CA 1
ATOM 1506 C C . PHE A 1 185 ? -12.855 17.041 37.055 1.00 93.06 185 PHE A C 1
ATOM 1508 O O . PHE A 1 185 ? -13.277 17.514 35.988 1.00 93.06 185 PHE A O 1
ATOM 1515 N N . SER A 1 186 ? -11.585 16.661 37.226 1.00 93.69 186 SER A N 1
ATOM 1516 C CA . SER A 1 186 ? -10.593 16.726 36.150 1.00 93.69 186 SER A CA 1
ATOM 1517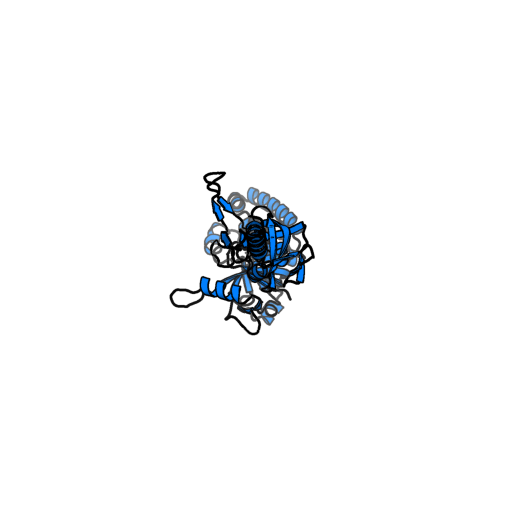 C C . SER A 1 186 ? -10.970 15.783 35.011 1.00 93.69 186 SER A C 1
ATOM 1519 O O . SER A 1 186 ? -10.934 16.167 33.840 1.00 93.69 186 SER A O 1
ATOM 1521 N N . PHE A 1 187 ? -11.413 14.569 35.341 1.00 91.44 187 PHE A N 1
ATOM 1522 C CA . PHE A 1 187 ? -11.832 13.572 34.368 1.00 91.44 187 PHE A CA 1
ATOM 1523 C C . PHE A 1 187 ? -13.088 13.996 33.613 1.00 91.44 187 PHE A C 1
ATOM 1525 O O . PHE A 1 187 ? -13.111 13.900 32.387 1.00 91.44 187 PHE A O 1
ATOM 1532 N N . HIS A 1 188 ? -14.099 14.534 34.304 1.00 92.62 188 HIS A N 1
ATOM 1533 C CA . HIS A 1 188 ? -15.295 15.061 33.647 1.00 92.62 188 HIS A CA 1
ATOM 1534 C C . HIS A 1 188 ? -14.951 16.161 32.631 1.00 92.62 188 HIS A C 1
ATOM 1536 O O . HIS A 1 188 ? -15.369 16.094 31.474 1.00 92.62 188 HIS A O 1
ATOM 1542 N N . SER A 1 189 ? -14.119 17.124 33.036 1.00 95.12 189 SER A N 1
ATOM 1543 C CA . SER A 1 189 ? -13.677 18.223 32.165 1.00 95.12 189 SER A CA 1
ATOM 1544 C C . SER A 1 189 ? -12.855 17.720 30.972 1.00 95.12 189 SER A C 1
ATOM 1546 O O . SER A 1 189 ? -13.017 18.188 29.843 1.00 95.12 189 SER A O 1
ATOM 1548 N N . TYR A 1 190 ? -11.988 16.733 31.204 1.00 95.12 190 TYR A N 1
ATOM 1549 C CA . TYR A 1 190 ? -11.184 16.096 30.166 1.00 95.12 190 TYR A CA 1
ATOM 1550 C C . TYR A 1 190 ? -12.044 15.335 29.148 1.00 95.12 190 TYR A C 1
ATOM 1552 O O . TYR A 1 190 ? -11.840 15.492 27.943 1.00 95.12 190 TYR A O 1
ATOM 1560 N N . LEU A 1 191 ? -13.032 14.556 29.603 1.00 94.25 191 LEU A N 1
ATOM 1561 C CA . LEU A 1 191 ? -13.936 13.824 28.714 1.00 94.25 191 LEU A CA 1
ATOM 1562 C C . LEU A 1 191 ? -14.804 14.766 27.873 1.00 94.25 191 LEU A C 1
ATOM 1564 O O . LEU A 1 191 ? -14.957 14.504 26.685 1.00 94.25 191 LEU A O 1
ATOM 1568 N N . ALA A 1 192 ? -15.290 15.880 28.431 1.00 95.62 192 ALA A N 1
ATOM 1569 C CA . ALA A 1 192 ? -16.024 16.889 27.659 1.00 95.62 192 ALA A CA 1
ATOM 1570 C C . ALA A 1 192 ? -15.167 17.462 26.512 1.00 95.62 192 ALA A C 1
ATOM 1572 O O . ALA A 1 192 ? -15.605 17.533 25.366 1.00 95.62 192 ALA A O 1
ATOM 1573 N N . LYS A 1 193 ? -13.890 17.767 26.784 1.00 97.00 193 LYS A N 1
ATOM 1574 C CA . LYS A 1 193 ? -12.947 18.189 25.736 1.00 97.00 193 LYS A CA 1
ATOM 1575 C C . LYS A 1 193 ? -12.742 17.100 24.674 1.00 97.00 193 LYS A C 1
ATOM 1577 O O . LYS A 1 193 ? -12.647 17.404 23.486 1.00 97.00 193 LYS A O 1
ATOM 1582 N N . LYS A 1 194 ? -12.645 15.834 25.087 1.00 96.31 194 LYS A N 1
ATOM 1583 C CA . LYS A 1 194 ? -12.452 14.703 24.165 1.00 96.31 194 LYS A CA 1
ATOM 1584 C C . LYS A 1 194 ? -13.682 14.413 23.322 1.00 96.31 194 LYS A C 1
ATOM 1586 O O . LYS A 1 194 ? -13.528 14.027 22.167 1.00 96.31 194 LYS A O 1
ATOM 1591 N N . GLU A 1 195 ? -14.868 14.640 23.864 1.00 96.62 195 GLU A N 1
ATOM 1592 C CA . GLU A 1 195 ? -16.119 14.588 23.119 1.00 96.62 195 GLU A CA 1
ATOM 1593 C C . GLU A 1 195 ? -16.126 15.613 21.978 1.00 96.62 195 GLU A C 1
ATOM 1595 O O . GLU A 1 195 ? -16.406 15.249 20.835 1.00 96.62 195 GLU A O 1
ATOM 1600 N N . ASP A 1 196 ? -15.749 16.864 22.256 1.00 96.50 196 ASP A N 1
ATOM 1601 C CA . ASP A 1 196 ? -15.659 17.917 21.237 1.00 96.50 196 ASP A CA 1
ATOM 1602 C C . ASP A 1 196 ? -14.617 17.588 20.155 1.00 96.50 196 ASP A C 1
ATOM 1604 O O . ASP A 1 196 ? -14.874 17.752 18.957 1.00 96.50 196 ASP A O 1
ATOM 1608 N N . GLU A 1 197 ? -13.446 17.082 20.561 1.00 96.50 197 GLU A N 1
ATOM 1609 C CA . GLU A 1 197 ? -12.411 16.608 19.636 1.00 96.50 197 GLU A CA 1
ATOM 1610 C C . GLU A 1 197 ? -12.934 15.467 18.746 1.00 96.50 197 GLU A C 1
ATOM 1612 O O . GLU A 1 197 ? -12.808 15.540 17.522 1.00 96.50 197 GLU A O 1
ATOM 1617 N N . LEU A 1 198 ? -13.566 14.446 19.335 1.00 96.12 198 LEU A N 1
ATOM 1618 C CA . LEU A 1 198 ? -14.117 13.298 18.611 1.00 96.12 198 LEU A CA 1
ATOM 1619 C C . LEU A 1 198 ? -15.215 13.721 17.627 1.00 96.12 198 LEU A C 1
ATOM 1621 O O . LEU A 1 198 ? -15.193 13.307 16.467 1.00 96.12 198 LEU A O 1
ATOM 1625 N N . LYS A 1 199 ? -16.140 14.589 18.050 1.00 95.25 199 LYS A N 1
ATOM 1626 C CA . LYS A 1 199 ? -17.192 15.146 17.186 1.00 95.25 199 LYS A CA 1
ATOM 1627 C C . LYS A 1 199 ? -16.604 15.882 15.986 1.00 95.25 199 LYS A C 1
ATOM 1629 O O . LYS A 1 199 ? -17.058 15.683 14.859 1.00 95.25 199 LYS A O 1
ATOM 1634 N N . LYS A 1 200 ? -15.569 16.701 16.203 1.00 95.19 200 LYS A N 1
ATOM 1635 C CA . LYS A 1 200 ? -14.878 17.418 15.123 1.00 95.19 200 LYS A CA 1
ATOM 1636 C C . LYS A 1 200 ? -14.209 16.456 14.142 1.00 95.19 200 LYS A C 1
ATOM 1638 O O . LYS A 1 200 ? -14.290 16.664 12.932 1.00 95.19 200 LYS A O 1
ATOM 1643 N N . GLU A 1 201 ? -13.569 15.406 14.643 1.00 94.06 201 GLU A N 1
ATOM 1644 C CA . GLU A 1 201 ? -12.938 14.400 13.789 1.00 94.06 201 GLU A CA 1
ATOM 1645 C C . GLU A 1 201 ? -13.955 13.579 12.997 1.00 94.06 201 GLU A C 1
ATOM 1647 O O . GLU A 1 201 ? -13.762 13.383 11.800 1.00 94.06 201 GLU A O 1
ATOM 1652 N N . LEU A 1 202 ? -15.073 13.181 13.607 1.00 93.50 202 LEU A N 1
ATOM 1653 C CA . LEU A 1 202 ? -16.166 12.488 12.915 1.00 93.50 202 LEU A CA 1
ATOM 1654 C C . LEU A 1 202 ? -16.870 13.363 11.872 1.00 93.50 202 LEU A C 1
ATOM 1656 O O . LEU A 1 202 ? -17.343 12.848 10.854 1.00 93.50 202 LEU A O 1
ATOM 1660 N N . ALA A 1 203 ? -16.940 14.676 12.097 1.00 92.25 203 ALA A N 1
ATOM 1661 C CA . ALA A 1 203 ? -17.451 15.625 11.112 1.00 92.25 203 ALA A CA 1
ATOM 1662 C C . ALA A 1 203 ? -16.507 15.769 9.906 1.00 92.25 203 ALA A C 1
ATOM 1664 O O . ALA A 1 203 ? -16.975 15.913 8.780 1.00 92.25 203 ALA A O 1
ATOM 1665 N N . GLY A 1 204 ? -15.189 15.707 10.131 1.00 90.81 204 GLY A N 1
ATOM 1666 C CA . GLY A 1 204 ? -14.177 15.742 9.069 1.00 90.81 204 GLY A CA 1
ATOM 1667 C C . GLY A 1 204 ? -13.895 14.389 8.404 1.00 90.81 204 GLY A C 1
ATOM 1668 O O . GLY A 1 204 ? -13.227 14.349 7.369 1.00 90.81 204 GLY A O 1
ATOM 1669 N N . PHE A 1 205 ? -14.365 13.286 8.990 1.00 91.12 205 PHE A N 1
ATOM 1670 C CA . PHE A 1 205 ? -14.188 11.942 8.454 1.00 91.12 205 PHE A CA 1
ATOM 1671 C C . PHE A 1 205 ? -15.161 11.677 7.300 1.00 91.12 205 PHE A C 1
ATOM 1673 O O . PHE A 1 205 ? -16.374 11.827 7.443 1.00 91.12 205 PHE A O 1
ATOM 1680 N N . ASP A 1 206 ? -14.609 11.253 6.168 1.00 89.44 206 ASP A N 1
ATOM 1681 C CA . ASP A 1 206 ? -15.317 11.062 4.905 1.00 89.44 206 ASP A CA 1
ATOM 1682 C C . ASP A 1 206 ? -15.330 9.575 4.536 1.00 89.44 206 ASP A C 1
ATOM 1684 O O . ASP A 1 206 ? -14.396 9.057 3.926 1.00 89.44 206 ASP A O 1
ATOM 1688 N N . ASN A 1 207 ? -16.396 8.883 4.933 1.00 85.44 207 ASN A N 1
ATOM 1689 C CA . ASN A 1 207 ? -16.579 7.450 4.706 1.00 85.44 207 ASN A CA 1
ATOM 1690 C C . ASN A 1 207 ? -16.809 7.078 3.229 1.00 85.44 207 ASN A C 1
ATOM 1692 O O . ASN A 1 207 ? -16.734 5.897 2.897 1.00 85.44 207 ASN A O 1
ATOM 1696 N N . GLU A 1 208 ? -17.030 8.053 2.342 1.00 87.62 208 GLU A N 1
ATOM 1697 C CA . GLU A 1 208 ? -17.148 7.813 0.901 1.00 87.62 208 GLU A CA 1
ATOM 1698 C C . GLU A 1 208 ? -15.785 7.748 0.199 1.00 87.62 208 GLU A C 1
ATOM 1700 O O . GLU A 1 208 ? -15.688 7.254 -0.930 1.00 87.62 208 GLU A O 1
ATOM 1705 N N . LYS A 1 209 ? -14.712 8.211 0.856 1.00 89.62 209 LYS A N 1
ATOM 1706 C CA . LYS A 1 209 ? -13.349 8.107 0.327 1.00 89.62 209 LYS A CA 1
ATOM 1707 C C . LYS A 1 209 ? -12.816 6.683 0.376 1.00 89.62 209 LYS A C 1
ATOM 1709 O O . LYS A 1 209 ? -13.158 5.873 1.233 1.00 89.62 209 LYS A O 1
ATOM 1714 N N . LEU A 1 210 ? -11.879 6.425 -0.534 1.00 91.50 210 LEU A N 1
ATOM 1715 C CA . LEU A 1 210 ? -11.044 5.236 -0.470 1.00 91.50 210 LEU A CA 1
ATOM 1716 C C . LEU A 1 210 ? -9.933 5.430 0.555 1.00 91.50 210 LEU A C 1
ATOM 1718 O O . LEU A 1 210 ? -9.233 6.448 0.525 1.00 91.50 210 LEU A O 1
ATOM 1722 N N . TYR A 1 211 ? -9.743 4.422 1.393 1.00 92.38 211 TYR A N 1
ATOM 1723 C CA . TYR A 1 211 ? -8.661 4.338 2.362 1.00 92.38 211 TYR A CA 1
ATOM 1724 C C . TYR A 1 211 ? -7.730 3.180 2.021 1.00 92.38 211 TYR A C 1
ATOM 1726 O O . TYR A 1 211 ? -8.166 2.195 1.443 1.00 92.38 211 TYR A O 1
ATOM 1734 N N . VAL A 1 212 ? -6.455 3.279 2.391 1.00 91.81 212 VAL A N 1
ATOM 1735 C CA . VAL A 1 212 ? -5.471 2.220 2.125 1.00 91.81 212 VAL A CA 1
ATOM 1736 C C . VAL A 1 212 ? -5.307 1.372 3.375 1.00 91.81 212 VAL A C 1
ATOM 1738 O O . VAL A 1 212 ? -4.795 1.858 4.378 1.00 91.81 212 VAL A O 1
ATOM 1741 N N . LEU A 1 213 ? -5.727 0.117 3.338 1.00 92.38 213 LEU A N 1
ATOM 1742 C CA . LEU A 1 213 ? -5.467 -0.868 4.377 1.00 92.38 213 LEU A CA 1
ATOM 1743 C C . LEU A 1 213 ? -4.111 -1.543 4.090 1.00 92.38 213 LEU A C 1
ATOM 1745 O O . LEU A 1 213 ? -4.016 -2.290 3.114 1.00 92.38 213 LEU A O 1
ATOM 1749 N N . PRO A 1 214 ? -3.058 -1.268 4.884 1.00 91.75 214 PRO A N 1
ATOM 1750 C CA . PRO A 1 214 ? -1.760 -1.908 4.708 1.00 91.75 214 PRO A CA 1
ATOM 1751 C C . PRO A 1 214 ? -1.806 -3.335 5.259 1.00 91.75 214 PRO A C 1
ATOM 1753 O O . PRO A 1 214 ? -2.168 -3.545 6.420 1.00 91.75 214 PRO A O 1
ATOM 1756 N N . VAL A 1 215 ? -1.437 -4.314 4.437 1.00 91.50 215 VAL A N 1
ATOM 1757 C CA . VAL A 1 215 ? -1.492 -5.735 4.796 1.00 91.50 215 VAL A CA 1
ATOM 1758 C C . VAL A 1 215 ? -0.274 -6.488 4.277 1.00 91.50 215 VAL A C 1
ATOM 1760 O O . VAL A 1 215 ? 0.418 -6.039 3.363 1.00 91.50 215 VAL A O 1
ATOM 1763 N N . LYS A 1 216 ? -0.052 -7.676 4.837 1.00 93.19 216 LYS A N 1
ATOM 1764 C CA . LYS A 1 216 ? 0.828 -8.687 4.253 1.00 93.19 216 LYS A CA 1
ATOM 1765 C C . LYS A 1 216 ? -0.033 -9.728 3.552 1.00 93.19 216 LYS A C 1
ATOM 1767 O O . LYS A 1 216 ? -1.006 -10.194 4.140 1.00 93.19 216 LYS A O 1
ATOM 1772 N N . LEU A 1 217 ? 0.319 -10.065 2.319 1.00 93.75 217 LEU A N 1
ATOM 1773 C CA . LEU A 1 217 ? -0.315 -11.124 1.534 1.00 93.75 217 LEU A CA 1
ATOM 1774 C C . LEU A 1 217 ? 0.736 -12.142 1.115 1.00 93.75 217 LEU A C 1
ATOM 1776 O O . LEU A 1 217 ? 1.927 -11.835 1.082 1.00 93.75 217 LEU A O 1
ATOM 1780 N N . GLU A 1 218 ? 0.291 -13.335 0.747 1.00 95.50 218 GLU A N 1
ATOM 1781 C CA . GLU A 1 218 ? 1.149 -14.316 0.097 1.00 95.50 218 GLU A CA 1
ATOM 1782 C C . GLU A 1 218 ? 0.847 -14.408 -1.399 1.00 95.50 218 GLU A C 1
ATOM 1784 O O . GLU A 1 218 ? -0.239 -14.050 -1.863 1.00 95.50 218 GLU A O 1
ATOM 1789 N N . PHE A 1 219 ? 1.812 -14.904 -2.174 1.00 96.56 219 PHE A N 1
ATOM 1790 C CA . PHE A 1 219 ? 1.616 -15.189 -3.591 1.00 96.56 219 PHE A CA 1
ATOM 1791 C C . PHE A 1 219 ? 1.993 -16.621 -3.974 1.00 96.56 219 PHE A C 1
ATOM 1793 O O . PHE A 1 219 ? 2.907 -17.233 -3.420 1.00 96.56 219 PHE A O 1
ATOM 1800 N N . GLY A 1 220 ? 1.278 -17.154 -4.963 1.00 97.19 220 GLY A N 1
ATOM 1801 C CA . GLY A 1 220 ? 1.454 -18.516 -5.453 1.00 97.19 220 GLY A CA 1
ATOM 1802 C C . GLY A 1 220 ? 2.665 -18.711 -6.373 1.00 97.19 220 GLY A C 1
ATOM 1803 O O . GLY A 1 220 ? 3.581 -17.891 -6.473 1.00 97.19 220 GLY A O 1
ATOM 1804 N N . SER A 1 221 ? 2.664 -19.833 -7.092 1.00 97.38 221 SER A N 1
ATOM 1805 C CA . SER A 1 221 ? 3.627 -20.068 -8.177 1.00 97.38 221 SER A CA 1
ATOM 1806 C C . SER A 1 221 ? 3.296 -19.207 -9.395 1.00 97.38 221 SER A C 1
ATOM 1808 O O . SER A 1 221 ? 2.130 -18.913 -9.641 1.00 97.38 221 SER A O 1
ATOM 1810 N N . TYR A 1 222 ? 4.319 -18.804 -10.152 1.00 98.12 222 TYR A N 1
ATOM 1811 C CA . TYR A 1 222 ? 4.117 -17.996 -11.354 1.00 98.12 222 TYR A CA 1
ATOM 1812 C C . TYR A 1 222 ? 3.349 -18.792 -12.412 1.00 98.12 222 TYR A C 1
ATOM 1814 O O . TYR A 1 222 ? 3.745 -19.907 -12.756 1.00 98.12 222 TYR A O 1
ATOM 1822 N N . ASP A 1 223 ? 2.276 -18.204 -12.925 1.00 97.81 223 ASP A N 1
ATOM 1823 C CA . ASP A 1 223 ? 1.497 -18.719 -14.043 1.00 97.81 223 ASP A CA 1
ATOM 1824 C C . ASP A 1 223 ? 2.037 -18.084 -15.333 1.00 97.81 223 ASP A C 1
ATOM 1826 O O . ASP A 1 223 ? 1.837 -16.892 -15.587 1.00 97.81 223 ASP A O 1
ATOM 1830 N N . PHE A 1 224 ? 2.763 -18.876 -16.127 1.00 96.50 224 PHE A N 1
ATOM 1831 C CA . PHE A 1 224 ? 3.373 -18.424 -17.382 1.00 96.50 224 PHE A CA 1
ATOM 1832 C C . PHE A 1 224 ? 2.345 -18.168 -18.489 1.00 96.50 224 PHE A C 1
ATOM 1834 O O . PHE A 1 224 ? 2.609 -17.355 -19.373 1.00 96.50 224 PHE A O 1
ATOM 1841 N N . ASP A 1 225 ? 1.175 -18.808 -18.433 1.00 96.19 225 ASP A N 1
ATOM 1842 C CA . ASP A 1 225 ? 0.118 -18.608 -19.426 1.00 96.19 225 ASP A CA 1
ATOM 1843 C C . ASP A 1 225 ? -0.586 -17.264 -19.193 1.00 96.19 225 ASP A C 1
ATOM 1845 O O . ASP A 1 225 ? -0.947 -16.559 -20.138 1.00 96.19 225 ASP A O 1
ATOM 1849 N N . LYS A 1 226 ? -0.732 -16.868 -17.922 1.00 94.94 226 LYS A N 1
ATOM 1850 C CA . LYS A 1 226 ? -1.358 -15.594 -17.522 1.00 94.94 226 LYS A CA 1
ATOM 1851 C C . LYS A 1 226 ? -0.366 -14.456 -17.270 1.00 94.94 226 LYS A C 1
ATOM 1853 O O . LYS A 1 226 ? -0.788 -13.306 -17.130 1.00 94.94 226 LYS A O 1
ATOM 1858 N N . ASN A 1 227 ? 0.934 -14.754 -17.235 1.00 95.44 227 ASN A N 1
ATOM 1859 C CA . ASN A 1 227 ? 2.006 -13.839 -16.826 1.00 95.44 227 ASN A CA 1
ATOM 1860 C C . ASN A 1 227 ? 1.712 -13.157 -15.476 1.00 95.44 227 ASN A C 1
ATOM 1862 O O . ASN A 1 227 ? 1.797 -11.932 -15.330 1.00 95.44 227 ASN A O 1
ATOM 1866 N N . SER A 1 228 ? 1.313 -13.957 -14.488 1.00 97.00 228 SER A N 1
ATOM 1867 C CA . SER A 1 228 ? 0.814 -13.464 -13.201 1.00 97.00 228 SER A CA 1
ATOM 1868 C C . SER A 1 228 ? 1.175 -14.378 -12.040 1.00 97.00 228 SER A C 1
ATOM 1870 O O . SER A 1 228 ? 1.415 -15.569 -12.226 1.00 97.00 228 SER A O 1
ATOM 1872 N N . PHE A 1 229 ? 1.124 -13.841 -10.827 1.00 98.00 229 PHE A N 1
ATOM 1873 C CA . PHE A 1 229 ? 1.113 -14.633 -9.603 1.00 98.00 229 PHE A CA 1
ATOM 1874 C C . PHE A 1 229 ? -0.298 -14.656 -8.999 1.00 98.00 229 PHE A C 1
ATOM 1876 O O . PHE A 1 229 ? -0.916 -13.594 -8.892 1.00 98.00 229 PHE A O 1
ATOM 1883 N N . PRO A 1 230 ? -0.809 -15.824 -8.572 1.00 97.38 230 PRO A N 1
ATOM 1884 C CA . PRO A 1 230 ? -2.007 -15.895 -7.742 1.00 97.38 230 PRO A CA 1
ATOM 1885 C C . PRO A 1 230 ? -1.798 -15.152 -6.418 1.00 97.38 230 PRO A C 1
ATOM 1887 O O . PRO A 1 230 ? -0.737 -15.296 -5.809 1.00 97.38 230 PRO A O 1
ATOM 1890 N N . ILE A 1 231 ? -2.801 -14.402 -5.968 1.00 96.00 231 ILE A N 1
ATOM 1891 C CA . ILE A 1 231 ? -2.858 -13.802 -4.630 1.00 96.00 231 ILE A CA 1
ATOM 1892 C C . ILE A 1 231 ? -3.458 -14.837 -3.682 1.00 96.00 231 ILE A C 1
ATOM 1894 O O . ILE A 1 231 ? -4.514 -15.408 -3.956 1.00 96.00 231 ILE A O 1
ATOM 1898 N N . VAL A 1 232 ? -2.782 -15.080 -2.564 1.00 94.88 232 VAL A N 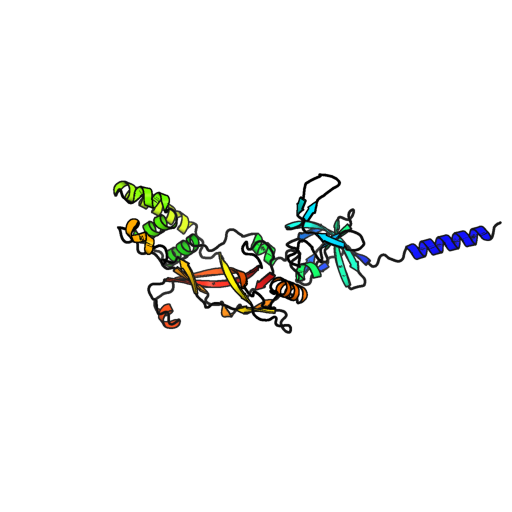1
ATOM 1899 C CA . VAL A 1 232 ? -3.235 -15.992 -1.516 1.00 94.88 232 VAL A CA 1
ATOM 1900 C C . VAL A 1 232 ? -3.720 -15.157 -0.335 1.00 94.88 232 VAL A C 1
ATOM 1902 O O . VAL A 1 232 ? -2.942 -14.476 0.334 1.00 94.88 232 VAL A O 1
ATOM 1905 N N . TRP A 1 233 ? -5.031 -15.195 -0.111 1.00 90.69 233 TRP A N 1
ATOM 1906 C CA . TRP A 1 233 ? -5.694 -14.507 0.991 1.00 90.69 233 TRP A CA 1
ATOM 1907 C C . TRP A 1 233 ? -5.686 -15.364 2.255 1.00 90.69 233 TRP A C 1
ATOM 1909 O O . TRP A 1 233 ? -6.135 -16.510 2.223 1.00 90.69 233 TRP A O 1
ATOM 1919 N N . ASP A 1 234 ? -5.269 -14.783 3.378 1.00 84.12 234 ASP A N 1
ATOM 1920 C CA . ASP A 1 234 ? -5.429 -15.389 4.704 1.00 84.12 234 ASP A CA 1
ATOM 1921 C C . ASP A 1 234 ? -6.804 -15.019 5.287 1.00 84.12 234 ASP A C 1
ATOM 1923 O O . ASP A 1 234 ? -6.954 -14.122 6.118 1.00 84.12 234 ASP A O 1
ATOM 1927 N N . GLY A 1 235 ? -7.846 -15.658 4.749 1.00 82.44 235 GLY A N 1
ATOM 1928 C CA . GLY A 1 235 ? -9.237 -15.401 5.123 1.00 82.44 235 GLY A CA 1
ATOM 1929 C C . GLY A 1 235 ? -9.767 -14.024 4.698 1.00 82.44 235 GLY A C 1
ATOM 1930 O O . GLY A 1 235 ? -9.171 -13.308 3.892 1.00 82.44 235 GLY A O 1
ATOM 1931 N N . ASN A 1 236 ? -10.951 -13.676 5.210 1.00 80.56 236 ASN A N 1
ATOM 1932 C CA . ASN A 1 236 ? -11.684 -12.455 4.838 1.00 80.56 236 ASN A CA 1
ATOM 1933 C C . ASN A 1 236 ? -11.605 -11.371 5.922 1.00 80.56 236 ASN A C 1
ATOM 1935 O O . ASN A 1 236 ? -12.153 -10.285 5.743 1.00 80.56 236 ASN A O 1
ATOM 1939 N N . MET A 1 237 ? -10.990 -11.688 7.062 1.00 83.69 237 MET A N 1
ATOM 1940 C CA . MET A 1 237 ? -11.085 -10.919 8.299 1.00 83.69 237 MET A CA 1
ATOM 1941 C C . MET A 1 237 ? -9.706 -10.471 8.748 1.00 83.69 237 MET A C 1
ATOM 1943 O O . MET A 1 237 ? -8.800 -11.287 8.898 1.00 83.69 237 MET A O 1
ATOM 1947 N N . MET A 1 238 ? -9.564 -9.179 9.020 1.00 85.50 238 MET A N 1
ATOM 1948 C CA . MET A 1 238 ? -8.310 -8.597 9.476 1.00 85.50 238 MET A CA 1
ATOM 1949 C C . MET A 1 238 ? -8.513 -7.825 10.779 1.00 85.50 238 MET A C 1
ATOM 1951 O O . MET A 1 238 ? -9.295 -6.875 10.817 1.00 85.50 238 MET A O 1
ATOM 1955 N N . PRO A 1 239 ? -7.806 -8.186 11.857 1.00 82.94 239 PRO A N 1
ATOM 1956 C CA . PRO A 1 239 ? -7.911 -7.481 13.127 1.00 82.94 239 PRO A CA 1
ATOM 1957 C C . PRO A 1 239 ? -7.291 -6.082 13.036 1.00 82.94 239 PRO A C 1
ATOM 1959 O O . PRO A 1 239 ? -6.124 -5.952 12.666 1.00 82.94 239 PRO A O 1
ATOM 1962 N N . LEU A 1 240 ? -8.014 -5.036 13.446 1.00 85.75 240 LEU A N 1
ATOM 1963 C CA . LEU A 1 240 ? -7.450 -3.680 13.532 1.00 85.75 240 LEU A CA 1
ATOM 1964 C C . LEU A 1 240 ? -7.401 -3.140 14.958 1.00 85.75 240 LEU A C 1
ATOM 1966 O O . LEU A 1 240 ? -6.388 -2.557 15.363 1.00 85.75 240 LEU A O 1
ATOM 1970 N N . LEU A 1 241 ? -8.463 -3.351 15.730 1.00 83.06 241 LEU A N 1
ATOM 1971 C CA . LEU A 1 241 ? -8.519 -3.020 17.149 1.00 83.06 241 LEU A CA 1
ATOM 1972 C C . LEU A 1 241 ? -8.693 -4.328 17.910 1.00 83.06 241 LEU A C 1
ATOM 1974 O O . LEU A 1 241 ? -9.707 -4.989 17.754 1.00 83.06 241 LEU A O 1
ATOM 1978 N N . ARG A 1 242 ? -7.681 -4.716 18.688 1.00 74.06 242 ARG A N 1
ATOM 1979 C CA . ARG A 1 242 ? -7.716 -5.917 19.527 1.00 74.06 242 ARG A CA 1
ATOM 1980 C C . ARG A 1 242 ? -7.568 -5.545 20.986 1.00 74.06 242 ARG A C 1
ATOM 1982 O O . ARG A 1 242 ? -6.772 -4.670 21.328 1.00 74.06 242 ARG A O 1
ATOM 1989 N N . ASP A 1 243 ? -8.249 -6.317 21.811 1.00 61.75 243 ASP A N 1
ATOM 1990 C CA . ASP A 1 243 ? -8.271 -6.186 23.265 1.00 61.75 243 ASP A CA 1
ATOM 1991 C C . ASP A 1 243 ? -7.129 -6.967 23.974 1.00 61.75 243 ASP A C 1
ATOM 1993 O O . ASP A 1 243 ? -6.734 -6.690 25.104 1.00 61.75 243 ASP A O 1
ATOM 1997 N N . GLN A 1 244 ? -6.501 -7.933 23.291 1.00 54.41 244 GLN A N 1
ATOM 1998 C CA . GLN A 1 244 ? -5.698 -8.989 23.941 1.00 54.41 244 GLN A CA 1
ATOM 1999 C C . GLN A 1 244 ? -4.509 -8.528 24.806 1.00 54.41 244 GLN A C 1
ATOM 2001 O O . GLN A 1 244 ? -4.191 -9.182 25.797 1.00 54.41 244 GLN A O 1
ATOM 2006 N N . THR A 1 245 ? -3.829 -7.431 24.468 1.00 49.94 245 THR A N 1
ATOM 2007 C CA . THR A 1 245 ? -2.722 -6.900 25.295 1.00 49.94 245 THR A CA 1
ATOM 2008 C C . THR A 1 245 ? -3.205 -5.843 26.292 1.00 49.94 245 THR A C 1
ATOM 2010 O O . THR A 1 245 ? -2.498 -5.515 27.244 1.00 49.94 245 THR A O 1
ATOM 2013 N N . GLU A 1 246 ? -4.404 -5.301 26.088 1.00 51.56 246 GLU A N 1
ATOM 2014 C CA . GLU A 1 246 ? -4.965 -4.217 26.890 1.00 51.56 246 GLU A CA 1
ATOM 2015 C C . GLU A 1 246 ? -5.734 -4.759 28.098 1.00 51.56 246 GLU A C 1
ATOM 2017 O O . GLU A 1 246 ? -5.569 -4.191 29.174 1.00 51.56 246 GLU A O 1
ATOM 2022 N N . ASN A 1 247 ? -6.392 -5.920 27.997 1.00 47.59 247 ASN A N 1
ATOM 2023 C CA . ASN A 1 247 ? -6.999 -6.624 29.138 1.00 47.59 247 ASN A CA 1
ATOM 2024 C C . ASN A 1 247 ? -6.016 -6.997 30.260 1.00 47.59 247 ASN A C 1
ATOM 2026 O O . ASN A 1 247 ? -6.374 -6.966 31.435 1.00 47.59 247 ASN A O 1
ATOM 2030 N N . LEU A 1 248 ? -4.754 -7.290 29.928 1.00 49.19 248 LEU A N 1
ATOM 2031 C CA . LEU A 1 248 ? -3.714 -7.579 30.927 1.00 49.19 248 LEU A CA 1
ATOM 2032 C C . LEU A 1 248 ? -3.242 -6.323 31.685 1.00 49.19 248 LEU A C 1
ATOM 2034 O O . LEU A 1 248 ? -2.655 -6.442 32.755 1.00 49.19 248 LEU A O 1
ATOM 2038 N N . ILE A 1 249 ? -3.488 -5.125 31.140 1.00 51.12 249 ILE A N 1
ATOM 2039 C CA . ILE A 1 249 ? -3.079 -3.828 31.715 1.00 51.12 249 ILE A CA 1
ATOM 2040 C C . ILE A 1 249 ? -4.301 -3.046 32.248 1.00 51.12 249 ILE A C 1
ATOM 2042 O O . ILE A 1 249 ? -4.156 -2.114 33.040 1.00 51.12 249 ILE A O 1
ATOM 2046 N N . ALA A 1 250 ? -5.513 -3.420 31.830 1.00 51.16 250 ALA A N 1
ATOM 2047 C CA . ALA A 1 250 ? -6.767 -2.738 32.132 1.00 51.16 250 ALA A CA 1
ATOM 2048 C C . ALA A 1 250 ? -7.142 -2.786 33.618 1.00 51.16 250 ALA A C 1
ATOM 2050 O O . ALA A 1 250 ? -7.762 -1.839 34.090 1.00 51.16 250 ALA A O 1
ATOM 2051 N N . GLY A 1 251 ? -6.714 -3.802 34.375 1.00 52.41 251 GLY A N 1
ATOM 2052 C CA . GLY A 1 251 ? -7.025 -3.910 35.808 1.00 52.41 251 GLY A CA 1
ATOM 2053 C C . GLY A 1 251 ? -6.638 -2.672 36.634 1.00 52.41 251 GLY A C 1
ATOM 2054 O O . GLY A 1 251 ? -7.377 -2.296 37.537 1.00 52.41 251 GLY A O 1
ATOM 2055 N N . ASP A 1 252 ? -5.551 -1.980 36.263 1.00 51.12 252 ASP A N 1
ATOM 2056 C CA . ASP A 1 252 ? -5.072 -0.780 36.973 1.00 51.12 252 ASP A CA 1
ATOM 2057 C C . ASP A 1 252 ? -5.489 0.553 36.316 1.00 51.12 252 ASP A C 1
ATOM 2059 O O . ASP A 1 252 ? -5.388 1.611 36.940 1.00 51.12 252 ASP A O 1
ATOM 2063 N N . VAL A 1 253 ? -5.925 0.543 35.047 1.00 53.00 253 VAL A N 1
ATOM 2064 C CA . VAL A 1 253 ? -6.194 1.766 34.250 1.00 53.00 253 VAL A CA 1
ATOM 2065 C C . VAL A 1 253 ? -7.677 1.922 33.883 1.00 53.00 253 VAL A C 1
ATOM 2067 O O . VAL A 1 253 ? -8.123 3.026 33.575 1.00 53.00 253 VAL A O 1
ATOM 2070 N N . ASN A 1 254 ? -8.453 0.840 33.943 1.00 55.84 254 ASN A N 1
ATOM 2071 C CA . ASN A 1 254 ? -9.856 0.772 33.550 1.00 55.84 254 ASN A CA 1
ATOM 2072 C C . ASN A 1 254 ? -10.770 0.433 34.742 1.00 55.84 254 ASN A C 1
ATOM 2074 O O . ASN A 1 254 ? -11.651 -0.417 34.644 1.00 55.84 254 ASN A O 1
ATOM 2078 N N . SER A 1 255 ? -10.572 1.096 35.886 1.00 55.84 255 SER A N 1
ATOM 2079 C CA . SER A 1 255 ? -11.387 0.875 37.094 1.00 55.84 255 SER A CA 1
ATOM 2080 C C . SER A 1 255 ? -12.882 1.176 36.904 1.00 55.84 255 SER A C 1
ATOM 2082 O O . SER A 1 255 ? -13.692 0.750 37.720 1.00 55.84 255 SER A O 1
ATOM 2084 N N . GLU A 1 256 ? -13.256 1.897 35.839 1.00 59.88 256 GLU A N 1
ATOM 2085 C CA . GLU A 1 256 ? -14.652 2.179 35.470 1.00 59.88 256 GLU A CA 1
ATOM 2086 C C . GLU A 1 256 ? -15.232 1.239 34.395 1.00 59.88 256 GLU A C 1
ATOM 2088 O O . GLU A 1 256 ? -16.383 1.430 34.008 1.00 59.88 256 GLU A O 1
ATOM 2093 N N . GLY A 1 257 ? -14.474 0.251 33.902 1.00 69.00 257 GLY A N 1
ATOM 2094 C CA . GLY A 1 257 ? -14.980 -0.753 32.958 1.00 69.00 257 GLY A CA 1
ATOM 2095 C C . GLY A 1 257 ? -15.411 -0.197 31.594 1.00 69.00 257 GLY A C 1
ATOM 2096 O O . GLY A 1 257 ? -16.537 -0.434 31.173 1.00 69.00 257 GLY A O 1
ATOM 2097 N N . ILE A 1 258 ? -14.534 0.550 30.909 1.00 77.62 258 ILE A N 1
ATOM 2098 C CA . ILE A 1 258 ? -14.680 0.882 29.480 1.00 77.62 258 ILE A CA 1
ATOM 2099 C C . ILE A 1 258 ? -14.857 -0.420 28.704 1.00 77.62 258 ILE A C 1
ATOM 2101 O O . ILE A 1 258 ? -13.983 -1.288 28.775 1.00 77.62 258 ILE A O 1
ATOM 2105 N N . ASP A 1 259 ? -15.951 -0.503 27.957 1.00 80.25 259 ASP A N 1
ATOM 2106 C CA . ASP A 1 259 ? -16.192 -1.558 26.983 1.00 80.25 259 ASP A CA 1
ATOM 2107 C C . ASP A 1 259 ? -15.446 -1.199 25.694 1.00 80.25 259 ASP A C 1
ATOM 2109 O O . ASP A 1 259 ? -15.722 -0.171 25.075 1.00 80.25 259 ASP A O 1
ATOM 2113 N N . LEU A 1 260 ? -14.412 -1.969 25.363 1.00 84.44 260 LEU A N 1
ATOM 2114 C CA . LEU A 1 260 ? -13.502 -1.668 24.265 1.00 84.44 260 LEU A CA 1
ATOM 2115 C C . LEU A 1 260 ? -13.987 -2.344 22.982 1.00 84.44 260 LEU A C 1
ATOM 2117 O O . LEU A 1 260 ? -14.096 -3.566 22.926 1.00 84.44 260 LEU A O 1
ATOM 2121 N N . LEU A 1 261 ? -14.165 -1.569 21.912 1.00 86.12 261 LEU A N 1
ATOM 2122 C CA . LEU A 1 261 ? -14.511 -2.103 20.600 1.00 86.12 261 LEU A CA 1
ATOM 2123 C C . LEU A 1 261 ? -13.394 -3.022 20.062 1.00 86.12 261 LEU A C 1
ATOM 2125 O O . LEU A 1 261 ? -12.305 -2.551 19.709 1.00 86.12 261 LEU A O 1
ATOM 2129 N N . ASP A 1 262 ? -13.670 -4.326 19.949 1.00 88.56 262 ASP A N 1
ATOM 2130 C CA . ASP A 1 262 ? -12.850 -5.273 19.177 1.00 88.56 262 ASP A CA 1
ATOM 2131 C C . ASP A 1 262 ? -13.288 -5.211 17.711 1.00 88.56 262 ASP A C 1
ATOM 2133 O O . ASP A 1 262 ? -14.315 -5.768 17.321 1.00 88.56 262 ASP A O 1
ATOM 2137 N N . LEU A 1 263 ? -12.539 -4.456 16.906 1.00 90.44 263 LEU A N 1
ATOM 2138 C CA . LEU A 1 263 ? -12.886 -4.159 15.521 1.00 90.44 263 LEU A CA 1
ATOM 2139 C C . LEU A 1 263 ? -12.005 -4.941 14.554 1.00 90.44 263 LEU A C 1
ATOM 2141 O O . LEU A 1 263 ? -10.780 -4.766 14.493 1.00 90.44 263 LEU A O 1
ATOM 2145 N N . ASN A 1 264 ? -12.672 -5.718 13.714 1.00 92.25 264 ASN A N 1
ATOM 2146 C CA . ASN A 1 264 ? -12.096 -6.433 12.591 1.00 92.25 264 ASN A CA 1
ATOM 2147 C C . ASN A 1 264 ? -12.609 -5.800 11.292 1.00 92.25 264 ASN A C 1
ATOM 2149 O O . ASN A 1 264 ? -13.727 -5.296 11.232 1.00 92.25 264 ASN A O 1
ATOM 2153 N N . VAL A 1 265 ? -11.796 -5.800 10.243 1.00 93.12 265 VAL A N 1
ATOM 2154 C CA . VAL A 1 265 ? -12.219 -5.427 8.891 1.00 93.12 265 VAL A CA 1
ATOM 2155 C C . VAL A 1 265 ? -12.590 -6.695 8.144 1.00 93.12 265 VAL A C 1
ATOM 2157 O O . VAL A 1 265 ? -11.827 -7.659 8.168 1.00 93.12 265 VAL A O 1
ATOM 2160 N N . PHE A 1 266 ? -13.739 -6.681 7.477 1.00 94.31 266 PHE A N 1
ATOM 2161 C CA . PHE A 1 266 ? -14.166 -7.742 6.577 1.00 94.31 266 PHE A CA 1
ATOM 2162 C C . PHE A 1 266 ? -14.134 -7.246 5.132 1.00 94.31 266 PHE A C 1
ATOM 2164 O O . PHE A 1 266 ? -14.721 -6.210 4.828 1.00 94.31 266 PHE A O 1
ATOM 2171 N N . LEU A 1 267 ? -13.451 -7.974 4.248 1.00 94.75 267 LEU A N 1
ATOM 2172 C CA . LEU A 1 267 ? -13.336 -7.630 2.827 1.00 94.75 267 LEU A CA 1
ATOM 2173 C C . LEU A 1 267 ? -14.350 -8.442 2.008 1.00 94.75 267 LEU A C 1
ATOM 2175 O O . LEU A 1 267 ? -14.166 -9.646 1.830 1.00 94.75 267 LEU A O 1
ATOM 2179 N N . GLU A 1 268 ? -15.418 -7.800 1.524 1.00 93.12 268 GLU A N 1
ATOM 2180 C CA . GLU A 1 268 ? -16.585 -8.512 0.967 1.00 93.12 268 GLU A CA 1
ATOM 2181 C C . GLU A 1 268 ? -16.358 -9.123 -0.422 1.00 93.12 268 GLU A C 1
ATOM 2183 O O . GLU A 1 268 ? -16.872 -10.200 -0.707 1.00 93.12 268 GLU A O 1
ATOM 2188 N N . ASN A 1 269 ? -15.557 -8.472 -1.264 1.00 94.44 269 ASN A N 1
ATOM 2189 C CA . ASN A 1 269 ? -15.317 -8.848 -2.659 1.00 94.44 269 ASN A CA 1
ATOM 2190 C C . ASN A 1 269 ? -13.840 -9.171 -2.930 1.00 94.44 269 ASN A C 1
ATOM 2192 O O . ASN A 1 269 ? -13.344 -9.016 -4.040 1.00 94.44 269 ASN A O 1
ATOM 2196 N N . LYS A 1 270 ? -13.085 -9.598 -1.911 1.00 92.12 270 LYS A N 1
ATOM 2197 C CA . LYS A 1 270 ? -11.655 -9.904 -2.090 1.00 92.12 270 LYS A CA 1
ATOM 2198 C C . LYS A 1 270 ? -11.398 -11.030 -3.102 1.00 92.12 270 LYS A C 1
ATOM 2200 O O . LYS A 1 270 ? -10.315 -11.089 -3.672 1.00 92.12 270 LYS A O 1
ATOM 2205 N N . ASP A 1 271 ? -12.373 -11.924 -3.291 1.00 92.00 271 ASP A N 1
ATOM 2206 C CA . ASP A 1 271 ? -12.255 -13.100 -4.159 1.00 92.00 271 ASP A CA 1
ATOM 2207 C C . ASP A 1 271 ? -12.280 -12.739 -5.645 1.00 92.00 271 ASP A C 1
ATOM 2209 O O . ASP A 1 271 ? -11.859 -13.545 -6.468 1.00 92.00 271 ASP A O 1
ATOM 2213 N N . ASP A 1 272 ? -12.683 -11.515 -5.973 1.00 94.88 272 ASP A N 1
ATOM 2214 C CA . ASP A 1 272 ? -12.532 -10.929 -7.301 1.00 94.88 272 ASP A CA 1
ATOM 2215 C C . ASP A 1 272 ? -11.029 -10.695 -7.593 1.00 94.88 272 ASP A C 1
ATOM 2217 O O . ASP A 1 272 ? -10.496 -11.015 -8.653 1.00 94.88 272 ASP A O 1
ATOM 2221 N N . PHE A 1 273 ? -10.256 -10.310 -6.574 1.00 95.31 273 PHE A N 1
ATOM 2222 C CA . PHE A 1 273 ? -8.828 -10.012 -6.676 1.00 95.31 273 PHE A CA 1
ATOM 2223 C C . PHE A 1 273 ? -7.964 -11.271 -6.501 1.00 95.31 273 PHE A C 1
ATOM 2225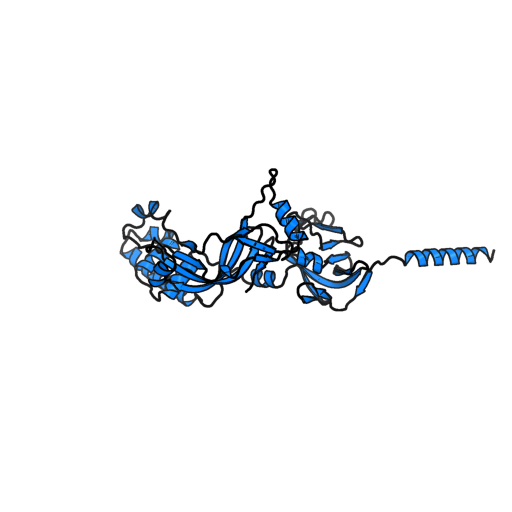 O O . PHE A 1 273 ? -7.366 -11.520 -5.449 1.00 95.31 273 PHE A O 1
ATOM 2232 N N . THR A 1 274 ? -7.881 -12.076 -7.561 1.00 94.62 274 THR A N 1
ATOM 2233 C CA . THR A 1 274 ? -7.258 -13.416 -7.513 1.00 94.62 274 THR A CA 1
ATOM 2234 C C . THR A 1 274 ? -5.790 -13.481 -7.921 1.00 94.62 274 THR A C 1
ATOM 2236 O O . THR A 1 274 ? -5.102 -14.447 -7.590 1.00 94.62 274 THR A O 1
ATOM 2239 N N . SER A 1 275 ? -5.284 -12.511 -8.682 1.00 96.56 275 SER A N 1
ATOM 2240 C CA . SER A 1 275 ? -3.910 -12.544 -9.195 1.00 96.56 275 SER A CA 1
ATOM 2241 C C . SER A 1 275 ? -3.398 -11.156 -9.555 1.00 96.56 275 SER A C 1
ATOM 2243 O O . SER A 1 275 ? -4.179 -10.261 -9.872 1.00 96.56 275 SER A O 1
ATOM 2245 N N . PHE A 1 276 ? -2.076 -10.983 -9.547 1.00 95.88 276 PHE A N 1
ATOM 2246 C CA . PHE A 1 276 ? -1.430 -9.775 -10.053 1.00 95.88 276 PHE A CA 1
ATOM 2247 C C . PHE A 1 276 ? -0.500 -10.098 -11.216 1.00 95.88 276 PHE A C 1
ATOM 2249 O O . PHE A 1 276 ? 0.279 -11.055 -11.181 1.00 95.88 276 PHE A O 1
ATOM 2256 N N . LYS A 1 277 ? -0.579 -9.282 -12.269 1.00 93.75 277 LYS A N 1
ATOM 2257 C CA . LYS A 1 277 ? 0.278 -9.417 -13.447 1.00 93.75 277 LYS A CA 1
ATOM 2258 C C . LYS A 1 277 ? 1.669 -8.887 -13.140 1.00 93.75 277 LYS A C 1
ATOM 2260 O O . LYS A 1 277 ? 1.809 -7.810 -12.562 1.00 93.75 277 LYS A O 1
ATOM 2265 N N . LEU A 1 278 ? 2.686 -9.623 -13.574 1.00 93.00 278 LEU A N 1
ATOM 2266 C CA . LEU A 1 278 ? 4.077 -9.196 -13.483 1.00 93.00 278 LEU A CA 1
ATOM 2267 C C . LEU A 1 278 ? 4.846 -9.769 -14.668 1.00 93.00 278 LEU A C 1
ATOM 2269 O O . LEU A 1 278 ? 4.761 -10.967 -14.932 1.00 93.00 278 LEU A O 1
ATOM 2273 N N . HIS A 1 279 ? 5.593 -8.931 -15.386 1.00 92.06 279 HIS A N 1
ATOM 2274 C CA . HIS A 1 279 ? 6.344 -9.372 -16.563 1.00 92.06 279 HIS A CA 1
ATOM 2275 C C . HIS A 1 279 ? 7.343 -10.493 -16.196 1.00 92.06 279 HIS A C 1
ATOM 2277 O O . HIS A 1 279 ? 7.988 -10.377 -15.149 1.00 92.06 279 HIS A O 1
ATOM 2283 N N . PRO A 1 280 ? 7.544 -11.534 -17.036 1.00 93.50 280 PRO A N 1
ATOM 2284 C CA . PRO A 1 280 ? 8.393 -12.685 -16.704 1.00 93.50 280 PRO A CA 1
ATOM 2285 C C . PRO A 1 280 ? 9.797 -12.321 -16.214 1.00 93.50 280 PRO A C 1
ATOM 2287 O O . PRO A 1 280 ? 10.296 -12.920 -15.264 1.00 93.50 280 PRO A O 1
ATOM 2290 N N . THR A 1 281 ? 10.419 -11.298 -16.808 1.00 90.38 281 THR A N 1
ATOM 2291 C CA . THR A 1 281 ? 11.731 -10.797 -16.366 1.00 90.38 281 THR A CA 1
ATOM 2292 C C . THR A 1 281 ? 11.693 -10.331 -14.911 1.00 90.38 281 THR A C 1
ATOM 2294 O O . THR A 1 281 ? 12.523 -10.752 -14.110 1.00 90.38 281 THR A O 1
ATOM 2297 N N . LYS A 1 282 ? 10.706 -9.505 -14.541 1.00 91.12 282 LYS A N 1
ATOM 2298 C CA . LYS A 1 282 ? 10.567 -8.990 -13.174 1.00 91.12 282 LYS A CA 1
ATOM 2299 C C . LYS A 1 282 ? 10.119 -10.078 -12.202 1.00 91.12 282 LYS A C 1
ATOM 2301 O O . LYS A 1 282 ? 10.616 -10.128 -11.083 1.00 91.12 282 LYS A O 1
ATOM 2306 N N . ALA A 1 283 ? 9.251 -10.987 -12.642 1.00 94.50 283 ALA A N 1
ATOM 2307 C CA . ALA A 1 283 ? 8.832 -12.145 -11.860 1.00 94.50 283 ALA A CA 1
ATOM 2308 C C . ALA A 1 283 ? 10.013 -13.064 -11.513 1.00 94.50 283 ALA A C 1
ATOM 2310 O O . ALA A 1 283 ? 10.149 -13.476 -10.362 1.00 94.50 283 ALA A O 1
ATOM 2311 N N . LYS A 1 284 ? 10.902 -13.334 -12.479 1.00 94.06 284 LYS A N 1
ATOM 2312 C CA . LYS A 1 284 ? 12.136 -14.094 -12.244 1.00 94.06 284 LYS A CA 1
ATOM 2313 C C . LYS A 1 284 ? 13.027 -13.396 -11.221 1.00 94.06 284 LYS A C 1
ATOM 2315 O O . LYS A 1 284 ? 13.487 -14.042 -10.288 1.00 94.06 284 LYS A O 1
ATOM 2320 N N . ILE A 1 285 ? 13.235 -12.091 -11.381 1.00 91.50 285 ILE A N 1
ATOM 2321 C CA . ILE A 1 285 ? 14.041 -11.285 -10.460 1.00 91.50 285 ILE A CA 1
ATOM 2322 C C . ILE A 1 285 ? 13.468 -11.328 -9.030 1.00 91.50 285 ILE A C 1
ATOM 2324 O O . ILE A 1 285 ? 14.215 -11.581 -8.090 1.00 91.50 285 ILE A O 1
ATOM 2328 N N . LEU A 1 286 ? 12.150 -11.154 -8.867 1.00 93.12 286 LEU A N 1
ATOM 2329 C CA . LEU A 1 286 ? 11.455 -11.267 -7.575 1.00 93.12 286 LEU A CA 1
ATOM 2330 C C . LEU A 1 286 ? 11.662 -12.644 -6.934 1.00 93.12 286 LEU A C 1
ATOM 2332 O O . LEU A 1 286 ? 11.981 -12.738 -5.751 1.00 93.12 286 LEU A O 1
ATOM 2336 N N . VAL A 1 287 ? 11.488 -13.714 -7.715 1.00 95.19 287 VAL A N 1
ATOM 2337 C CA . VAL A 1 287 ? 11.662 -15.088 -7.230 1.00 95.19 287 VAL A CA 1
ATOM 2338 C C . VAL A 1 287 ? 13.104 -15.355 -6.820 1.00 95.19 287 VAL A C 1
ATOM 2340 O O . VAL A 1 287 ? 13.319 -15.919 -5.752 1.00 95.19 287 VAL A O 1
ATOM 2343 N N . ASP A 1 288 ? 14.077 -14.955 -7.638 1.00 93.56 288 ASP A N 1
ATOM 2344 C CA . ASP A 1 288 ? 15.496 -15.166 -7.350 1.00 93.56 288 ASP A CA 1
ATOM 2345 C C . ASP A 1 288 ? 15.931 -14.405 -6.094 1.00 93.56 288 ASP A C 1
ATOM 2347 O O . ASP A 1 288 ? 16.627 -14.973 -5.256 1.00 93.56 288 ASP A O 1
ATOM 2351 N N . TYR A 1 289 ? 15.471 -13.159 -5.931 1.00 91.69 289 TYR A N 1
ATOM 2352 C CA . TYR A 1 289 ? 15.743 -12.341 -4.747 1.00 91.69 289 TYR A CA 1
ATOM 2353 C C . TYR A 1 289 ? 15.207 -12.984 -3.460 1.00 91.69 289 TYR A C 1
ATOM 2355 O O . TYR A 1 289 ? 15.876 -12.988 -2.429 1.00 91.69 289 TYR A O 1
ATOM 2363 N N . ARG A 1 290 ? 14.017 -13.590 -3.532 1.00 92.94 290 ARG A N 1
ATOM 2364 C CA . ARG A 1 290 ? 13.327 -14.201 -2.382 1.00 92.94 290 ARG A CA 1
ATOM 2365 C C . ARG A 1 290 ? 13.694 -15.659 -2.135 1.00 92.94 290 ARG A C 1
ATOM 2367 O O . ARG A 1 290 ? 13.179 -16.271 -1.197 1.00 92.94 290 ARG A O 1
ATOM 2374 N N . LYS A 1 291 ? 14.548 -16.242 -2.976 1.00 95.69 291 LYS A N 1
ATOM 2375 C CA . LYS A 1 291 ? 14.955 -17.641 -2.878 1.00 95.69 291 LYS A CA 1
ATOM 2376 C C . LYS A 1 291 ? 16.098 -17.797 -1.878 1.00 95.69 291 LYS A C 1
ATOM 2378 O O . LYS A 1 291 ? 17.191 -17.272 -2.063 1.00 95.69 291 LYS A O 1
ATOM 2383 N N . SER A 1 292 ? 15.866 -18.585 -0.837 1.00 95.38 292 SER A N 1
ATOM 2384 C CA . SER A 1 292 ? 16.890 -18.971 0.128 1.00 95.38 292 SER A CA 1
ATOM 2385 C C . SER A 1 292 ? 17.923 -19.926 -0.486 1.00 95.38 292 SER A C 1
ATOM 2387 O O . SER A 1 292 ? 17.709 -20.541 -1.535 1.00 95.38 292 SER A O 1
ATOM 2389 N N . SER A 1 293 ? 19.027 -20.147 0.231 1.00 94.12 293 SER A N 1
ATOM 2390 C CA . SER A 1 293 ? 20.043 -21.144 -0.137 1.00 94.12 293 SER A CA 1
ATOM 2391 C C . SER A 1 293 ? 19.507 -22.581 -0.202 1.00 94.12 293 SER A C 1
ATOM 2393 O O . SER A 1 293 ? 20.068 -23.406 -0.919 1.00 94.12 293 SER A O 1
ATOM 2395 N N . THR A 1 294 ? 18.412 -22.888 0.503 1.00 93.94 294 THR A N 1
ATOM 2396 C CA . THR A 1 294 ? 17.738 -24.198 0.451 1.00 93.94 294 THR A CA 1
ATOM 2397 C C . THR A 1 294 ? 16.760 -24.316 -0.717 1.00 93.94 294 THR A C 1
ATOM 2399 O O . THR A 1 294 ? 16.187 -25.380 -0.933 1.00 93.94 294 THR A O 1
ATOM 2402 N N . GLY A 1 295 ? 16.556 -23.235 -1.473 1.00 92.94 295 GLY A N 1
ATOM 2403 C CA . GLY A 1 295 ? 15.632 -23.170 -2.599 1.00 92.94 295 GLY A CA 1
ATOM 2404 C C . GLY A 1 295 ? 14.192 -22.813 -2.231 1.00 92.94 295 GLY A C 1
ATOM 2405 O O . GLY A 1 295 ? 13.365 -22.717 -3.138 1.00 92.94 295 GLY A O 1
ATOM 2406 N N . ASN A 1 296 ? 13.898 -22.574 -0.950 1.00 95.75 296 ASN A N 1
ATOM 2407 C CA . ASN A 1 296 ? 12.594 -22.080 -0.507 1.00 95.75 296 ASN A CA 1
ATOM 2408 C C . ASN A 1 296 ? 12.444 -20.611 -0.901 1.00 95.75 296 ASN A C 1
ATOM 2410 O O . ASN A 1 296 ? 13.394 -19.846 -0.782 1.00 95.75 296 ASN A O 1
ATOM 2414 N N . ILE A 1 297 ? 11.263 -20.211 -1.360 1.00 96.81 297 ILE A N 1
ATOM 2415 C CA . ILE A 1 297 ? 10.998 -18.835 -1.793 1.00 96.81 297 ILE A CA 1
ATOM 2416 C C . ILE A 1 297 ? 10.086 -18.185 -0.757 1.00 96.81 297 ILE A C 1
ATOM 2418 O O . ILE A 1 297 ? 9.006 -18.718 -0.506 1.00 96.81 297 ILE A O 1
ATOM 2422 N N . ASP A 1 298 ? 10.499 -17.054 -0.181 1.00 96.25 298 ASP A N 1
ATOM 2423 C CA . ASP A 1 298 ? 9.614 -16.241 0.659 1.00 96.25 298 ASP A CA 1
ATOM 2424 C C . ASP A 1 298 ? 8.520 -15.606 -0.206 1.00 96.25 298 ASP A C 1
ATOM 2426 O O . ASP A 1 298 ? 8.787 -14.774 -1.077 1.00 96.25 298 ASP A O 1
ATOM 2430 N N . ARG A 1 299 ? 7.275 -16.015 0.033 1.00 95.81 299 ARG A N 1
ATOM 2431 C CA . ARG A 1 299 ? 6.101 -15.578 -0.723 1.00 95.81 299 ARG A CA 1
ATOM 2432 C C . ARG A 1 299 ? 5.380 -14.386 -0.098 1.00 95.81 299 ARG A C 1
ATOM 2434 O O . ARG A 1 299 ? 4.332 -14.008 -0.602 1.00 95.81 299 ARG A O 1
ATOM 2441 N N . THR A 1 300 ? 5.919 -13.784 0.956 1.00 95.44 300 THR A N 1
ATOM 2442 C CA . THR A 1 300 ? 5.267 -12.679 1.672 1.00 95.44 300 THR A CA 1
ATOM 2443 C C . THR A 1 300 ? 5.466 -11.348 0.953 1.00 95.44 300 THR A C 1
ATOM 2445 O O . THR A 1 300 ? 6.590 -10.868 0.859 1.00 95.44 300 THR A O 1
ATOM 2448 N N . LEU A 1 301 ? 4.399 -10.692 0.513 1.00 94.00 301 LEU A N 1
ATOM 2449 C CA . LEU A 1 301 ? 4.432 -9.347 -0.066 1.00 94.00 301 LEU A CA 1
ATOM 2450 C C . LEU A 1 301 ? 3.659 -8.352 0.790 1.00 94.00 301 LEU A C 1
ATOM 2452 O O . LEU A 1 301 ? 2.792 -8.721 1.584 1.00 94.00 301 LEU A O 1
ATOM 2456 N N . TYR A 1 302 ? 3.960 -7.076 0.585 1.00 93.94 302 TYR A N 1
ATOM 2457 C CA . TYR A 1 302 ? 3.239 -5.972 1.197 1.00 93.94 302 TYR A CA 1
ATOM 2458 C C . TYR A 1 302 ? 2.206 -5.455 0.204 1.00 93.94 302 TYR A C 1
ATOM 2460 O O . TYR A 1 302 ? 2.502 -5.272 -0.977 1.00 93.94 302 TYR A O 1
ATOM 2468 N N . ALA A 1 303 ? 0.980 -5.236 0.668 1.00 93.56 303 ALA A N 1
ATOM 2469 C CA . ALA A 1 303 ? -0.099 -4.749 -0.174 1.00 93.56 303 ALA A CA 1
ATOM 2470 C C . ALA A 1 303 ? -0.837 -3.577 0.474 1.00 93.56 303 ALA A C 1
ATOM 2472 O O . ALA A 1 303 ? -1.223 -3.627 1.643 1.00 93.56 303 ALA A O 1
ATOM 2473 N N . GLY A 1 304 ? -1.044 -2.520 -0.305 1.00 92.94 304 GLY A N 1
ATOM 2474 C CA . GLY A 1 304 ? -1.992 -1.460 0.006 1.00 92.94 304 GLY A CA 1
ATOM 2475 C C . GLY A 1 304 ? -3.340 -1.803 -0.614 1.00 92.94 304 GLY A C 1
ATOM 2476 O O . GLY A 1 304 ? -3.525 -1.638 -1.820 1.00 92.94 304 GLY A O 1
ATOM 2477 N N . ILE A 1 305 ? -4.284 -2.284 0.195 1.00 93.69 305 ILE A N 1
ATOM 2478 C CA . ILE A 1 305 ? -5.645 -2.578 -0.266 1.00 93.69 305 ILE A CA 1
ATOM 2479 C C . ILE A 1 305 ? -6.476 -1.304 -0.152 1.00 93.69 305 ILE A C 1
ATOM 2481 O O . ILE A 1 305 ? -6.740 -0.817 0.945 1.00 93.69 305 ILE A O 1
ATOM 2485 N N . TRP A 1 306 ? -6.914 -0.762 -1.280 1.00 93.81 306 TRP A N 1
ATOM 2486 C CA . TRP A 1 306 ? -7.812 0.384 -1.308 1.00 93.81 306 TRP A CA 1
ATOM 2487 C C . TRP A 1 306 ? -9.230 -0.078 -1.037 1.00 93.81 306 TRP A C 1
ATOM 2489 O O . TRP A 1 306 ? -9.834 -0.780 -1.850 1.00 93.81 306 TRP A O 1
ATOM 2499 N N . ILE A 1 307 ? -9.757 0.344 0.102 1.00 94.31 307 ILE A N 1
ATOM 2500 C CA . ILE A 1 307 ? -11.065 -0.042 0.598 1.00 94.31 307 ILE A CA 1
ATOM 2501 C C . ILE A 1 307 ? -12.028 1.140 0.620 1.00 94.31 307 ILE A C 1
ATOM 2503 O O . ILE A 1 307 ? -11.646 2.268 0.947 1.00 94.31 307 ILE A O 1
ATOM 2507 N N . LYS A 1 308 ? -13.295 0.860 0.320 1.00 94.69 308 LYS A N 1
ATOM 2508 C CA . LYS A 1 308 ? -14.428 1.726 0.642 1.00 94.69 308 LYS A CA 1
ATOM 2509 C C . LYS A 1 308 ? -15.162 1.145 1.847 1.00 94.69 308 LYS A C 1
ATOM 2511 O O . LYS A 1 308 ? -15.499 -0.036 1.848 1.00 94.69 308 LYS A O 1
ATOM 2516 N N . ILE A 1 309 ? -15.420 1.968 2.858 1.00 94.50 309 ILE A N 1
ATOM 2517 C CA . ILE A 1 309 ? -16.176 1.554 4.046 1.00 94.50 309 ILE A CA 1
ATOM 2518 C C . ILE A 1 309 ? -17.657 1.486 3.670 1.00 94.50 309 ILE A C 1
ATOM 2520 O O . ILE A 1 309 ? -18.179 2.431 3.081 1.00 94.50 309 ILE A O 1
ATOM 2524 N N . LYS A 1 310 ? -18.334 0.380 3.996 1.00 93.75 310 LYS A N 1
ATOM 2525 C CA . LYS A 1 310 ? -19.749 0.180 3.654 1.00 93.75 310 LYS A CA 1
ATOM 2526 C C . LYS A 1 310 ? -20.631 0.369 4.880 1.00 93.75 310 LYS A C 1
ATOM 2528 O O . LYS A 1 310 ? -21.438 1.290 4.919 1.00 93.75 310 LYS A O 1
ATOM 2533 N N . HIS A 1 311 ? -20.477 -0.500 5.871 1.00 92.81 311 HIS A N 1
ATOM 2534 C CA . HIS A 1 311 ? -21.296 -0.511 7.082 1.00 92.81 311 HIS A CA 1
ATOM 2535 C C . HIS A 1 311 ? -20.631 -1.351 8.177 1.00 92.81 311 HIS A C 1
ATOM 2537 O O . HIS A 1 311 ? -19.706 -2.120 7.909 1.00 92.81 311 HIS A O 1
ATOM 2543 N N . LEU A 1 312 ? -21.116 -1.220 9.411 1.00 92.44 312 LEU A N 1
ATOM 2544 C CA . LEU A 1 312 ? -20.814 -2.170 10.475 1.00 92.44 312 LEU A CA 1
ATOM 2545 C C . LEU A 1 312 ? -21.742 -3.383 10.349 1.00 92.44 312 LEU A C 1
ATOM 2547 O O . LEU A 1 312 ? -22.941 -3.226 10.120 1.00 92.44 312 LEU A O 1
ATOM 2551 N N . ALA A 1 313 ? -21.192 -4.582 10.495 1.00 92.19 313 ALA A N 1
ATOM 2552 C CA . ALA A 1 313 ? -21.935 -5.830 10.430 1.00 92.19 313 ALA A CA 1
ATOM 2553 C C . ALA A 1 313 ? -23.059 -5.891 11.479 1.00 92.19 313 ALA A C 1
ATOM 2555 O O . ALA A 1 313 ? -22.820 -5.702 12.673 1.00 92.19 313 ALA A O 1
ATOM 2556 N N . GLY A 1 314 ? -24.276 -6.200 11.021 1.00 88.50 314 GLY A N 1
ATOM 2557 C CA . GLY A 1 314 ? -25.425 -6.510 11.877 1.00 88.50 314 GLY A CA 1
ATOM 2558 C C . GLY A 1 314 ? -25.490 -7.989 12.276 1.00 88.50 314 GLY A C 1
ATOM 2559 O O . GLY A 1 314 ? -24.627 -8.783 11.911 1.00 88.50 314 GLY A O 1
ATOM 2560 N N . GLU A 1 315 ? -26.540 -8.386 12.996 1.00 84.62 315 GLU A N 1
ATOM 2561 C CA . GLU A 1 315 ? -26.692 -9.757 13.522 1.00 84.62 315 GLU A CA 1
ATOM 2562 C C . GLU A 1 315 ? -26.682 -10.848 12.435 1.00 84.62 315 GLU A C 1
ATOM 2564 O O . GLU A 1 315 ? -26.081 -11.909 12.626 1.00 84.62 315 GLU A O 1
ATOM 2569 N N . ASP A 1 316 ? -27.280 -10.571 11.273 1.00 86.69 316 ASP A N 1
ATOM 2570 C CA . ASP A 1 316 ? -27.355 -11.514 10.149 1.00 86.69 316 ASP A CA 1
ATOM 2571 C C . ASP A 1 316 ? -25.971 -11.909 9.615 1.00 86.69 316 ASP A C 1
ATOM 2573 O O . ASP A 1 316 ? -25.768 -13.034 9.156 1.00 86.69 316 ASP A O 1
ATOM 2577 N N . PHE A 1 317 ? -24.988 -11.010 9.724 1.00 89.00 317 PHE A N 1
ATOM 2578 C CA . PHE A 1 317 ? -23.620 -11.252 9.273 1.00 89.00 317 PHE A CA 1
ATOM 2579 C C . PHE A 1 317 ? -22.976 -12.428 10.017 1.00 89.00 317 PHE A C 1
ATOM 2581 O O . PHE A 1 317 ? -22.374 -13.302 9.397 1.00 89.00 317 PHE A O 1
ATOM 2588 N N . TYR A 1 318 ? -23.157 -12.502 11.336 1.00 86.12 318 TYR A N 1
ATOM 2589 C CA . TYR A 1 318 ? -22.580 -13.573 12.154 1.00 86.12 318 TYR A CA 1
ATOM 2590 C C . TYR A 1 318 ? -23.150 -14.942 11.785 1.00 86.12 318 TYR A C 1
ATOM 2592 O O . TYR A 1 318 ? -22.437 -15.940 11.853 1.00 86.12 318 TYR A O 1
ATOM 2600 N N . THR A 1 319 ? -24.421 -14.980 11.377 1.00 83.00 319 THR A N 1
ATOM 2601 C CA . THR A 1 319 ? -25.091 -16.208 10.934 1.00 83.00 319 THR A CA 1
ATOM 2602 C C . THR A 1 319 ? -24.614 -16.624 9.544 1.00 83.00 319 THR A C 1
ATOM 2604 O O . THR A 1 319 ? -24.313 -17.793 9.325 1.00 83.00 319 THR A O 1
ATOM 2607 N N . ASN A 1 320 ? -24.493 -15.670 8.616 1.00 86.50 320 ASN A N 1
ATOM 2608 C CA . ASN A 1 320 ? -24.107 -15.944 7.229 1.00 86.50 320 ASN A CA 1
ATOM 2609 C C . ASN A 1 320 ? -22.637 -16.366 7.074 1.00 86.50 320 ASN A C 1
ATOM 2611 O O . ASN A 1 320 ? -22.315 -17.095 6.138 1.00 86.50 320 ASN A O 1
ATOM 2615 N N . TYR A 1 321 ? -21.758 -15.924 7.978 1.00 84.19 321 TYR A N 1
ATOM 2616 C CA . TYR A 1 321 ? -20.317 -16.207 7.933 1.00 84.19 321 TYR A CA 1
ATOM 2617 C C . TYR A 1 321 ? -19.824 -17.142 9.051 1.00 84.19 321 TYR A C 1
ATOM 2619 O O . TYR A 1 321 ? -18.615 -17.266 9.235 1.00 84.19 321 TYR A O 1
ATOM 2627 N N . ASP A 1 322 ? -20.738 -17.790 9.786 1.00 81.94 322 ASP A N 1
ATOM 2628 C CA . ASP A 1 322 ? -20.450 -18.750 10.869 1.00 81.94 322 ASP A CA 1
ATOM 2629 C C . ASP A 1 322 ? -19.407 -18.244 11.891 1.00 81.94 322 ASP A C 1
ATOM 2631 O O . ASP A 1 322 ? -18.441 -18.916 12.264 1.00 81.94 322 ASP A O 1
ATOM 2635 N N . ILE A 1 323 ? -19.572 -16.993 12.331 1.00 83.50 323 ILE A N 1
ATOM 2636 C CA . ILE A 1 323 ? -18.638 -16.347 13.259 1.00 83.50 323 ILE A CA 1
ATOM 2637 C C . ILE A 1 323 ? -19.019 -16.719 14.689 1.00 83.50 323 ILE A C 1
ATOM 2639 O O . ILE A 1 323 ? -19.973 -16.184 15.258 1.00 83.50 323 ILE A O 1
ATOM 2643 N N . ALA A 1 324 ? -18.232 -17.612 15.290 1.00 80.12 324 ALA A N 1
ATOM 2644 C CA . ALA A 1 324 ? -18.467 -18.106 16.647 1.00 80.12 324 ALA A CA 1
ATOM 2645 C C . ALA A 1 324 ? -18.389 -17.007 17.725 1.00 80.12 324 ALA A C 1
ATOM 2647 O O . ALA A 1 324 ? -19.121 -17.043 18.713 1.00 80.12 324 ALA A O 1
ATOM 2648 N N . ASP A 1 325 ? -17.498 -16.030 17.548 1.00 81.69 325 ASP A N 1
ATOM 2649 C CA . ASP A 1 325 ? -17.247 -14.975 18.527 1.00 81.69 325 ASP A CA 1
ATOM 2650 C C . ASP A 1 325 ? -18.027 -13.699 18.188 1.00 81.69 325 ASP A C 1
ATOM 2652 O O . ASP A 1 325 ? -17.546 -12.825 17.464 1.00 81.69 325 ASP A O 1
ATOM 2656 N N . LYS A 1 326 ? -19.243 -13.600 18.731 1.00 81.25 326 LYS A N 1
ATOM 2657 C CA . LYS A 1 326 ? -20.150 -12.460 18.519 1.00 81.25 326 LYS A CA 1
ATOM 2658 C C . LYS A 1 326 ? -19.768 -11.194 19.294 1.00 81.25 326 LYS A C 1
ATOM 2660 O O . LYS A 1 326 ? -20.451 -10.187 19.156 1.00 81.25 326 LYS A O 1
ATOM 2665 N N . SER A 1 327 ? -18.716 -11.236 20.118 1.00 79.81 327 SER A N 1
ATOM 2666 C CA . SER A 1 327 ? -18.211 -10.040 20.811 1.00 79.81 327 SER A CA 1
ATOM 2667 C C . SER A 1 327 ? -17.406 -9.121 19.883 1.00 79.81 327 SER A C 1
ATOM 2669 O O . SER A 1 327 ? -17.252 -7.932 20.153 1.00 79.81 327 SER A O 1
ATOM 2671 N N . LYS A 1 328 ? -16.921 -9.660 18.760 1.00 86.62 328 LYS A N 1
ATOM 2672 C CA . LYS A 1 328 ? -16.160 -8.916 17.758 1.00 86.62 328 LYS A CA 1
ATOM 2673 C C . LYS A 1 328 ? -17.081 -8.148 16.840 1.00 86.62 328 LYS A C 1
ATOM 2675 O O . LYS A 1 328 ? -17.978 -8.730 16.251 1.00 86.62 328 LYS A O 1
ATOM 2680 N N . SER A 1 329 ? -16.775 -6.879 16.627 1.00 90.31 329 SER A N 1
ATOM 2681 C CA . SER A 1 329 ? -17.406 -6.055 15.605 1.00 90.31 329 SER A CA 1
ATOM 2682 C C . SER A 1 329 ? -16.663 -6.169 14.274 1.00 90.31 329 SER A C 1
ATOM 2684 O O . SER A 1 329 ? -15.430 -6.221 14.236 1.00 90.31 329 SER A O 1
ATOM 2686 N N . PHE A 1 330 ? -17.406 -6.158 13.166 1.00 92.81 330 PHE A N 1
ATOM 2687 C CA . PHE A 1 330 ? -16.845 -6.235 11.816 1.00 92.81 330 PHE A CA 1
ATOM 2688 C C . PHE A 1 330 ? -17.228 -5.006 11.000 1.00 92.81 330 PHE A C 1
ATOM 2690 O O . PHE A 1 330 ? -18.404 -4.765 10.743 1.00 92.81 330 PHE A O 1
ATOM 2697 N N . LEU A 1 331 ? -16.235 -4.233 10.568 1.00 94.50 331 LEU A N 1
ATOM 2698 C CA . LEU A 1 331 ? -16.425 -3.182 9.579 1.00 94.50 331 LEU A CA 1
ATOM 2699 C C . LEU A 1 331 ? -16.346 -3.803 8.185 1.00 94.50 331 LEU A C 1
ATOM 2701 O O . LEU A 1 331 ? -15.278 -4.257 7.767 1.00 94.50 331 LEU A O 1
ATOM 2705 N N . VAL A 1 332 ? -17.477 -3.838 7.486 1.00 95.00 332 VAL A N 1
ATOM 2706 C CA . VAL A 1 332 ? -17.575 -4.377 6.129 1.00 95.00 332 VAL A CA 1
ATOM 2707 C C . VAL A 1 332 ? -17.041 -3.345 5.143 1.00 95.00 332 VAL A C 1
ATOM 2709 O O . VAL A 1 332 ? -17.467 -2.183 5.123 1.00 95.00 332 VAL A O 1
ATOM 2712 N N . CYS A 1 333 ? -16.096 -3.788 4.323 1.00 95.75 333 CYS A N 1
ATOM 2713 C CA . CYS A 1 333 ? -15.356 -2.972 3.380 1.00 95.75 333 CYS A CA 1
ATOM 2714 C C . CYS A 1 333 ? -15.336 -3.624 1.994 1.00 95.75 333 CYS A C 1
ATOM 2716 O O . CYS A 1 333 ? -15.136 -4.831 1.857 1.00 95.75 333 CYS A O 1
ATOM 2718 N N . GLU A 1 334 ? -15.470 -2.792 0.968 1.00 95.75 334 GLU A N 1
ATOM 2719 C CA . GLU A 1 334 ? -15.342 -3.177 -0.436 1.00 95.75 334 GLU A CA 1
ATOM 2720 C C . GLU A 1 334 ? -13.917 -2.885 -0.917 1.00 95.75 334 GLU A C 1
ATOM 2722 O O . GLU A 1 334 ? -13.441 -1.752 -0.803 1.00 95.75 334 GLU A O 1
ATOM 2727 N N . VAL A 1 335 ? -13.241 -3.884 -1.478 1.00 95.69 335 VAL A N 1
ATOM 2728 C CA . VAL A 1 335 ? -11.949 -3.738 -2.149 1.00 95.69 335 VAL A CA 1
ATOM 2729 C C . VAL A 1 335 ? -12.168 -3.117 -3.523 1.00 95.69 335 VAL A C 1
ATOM 2731 O O . VAL A 1 335 ? -12.980 -3.579 -4.320 1.00 95.69 335 VAL A O 1
ATOM 2734 N N . ARG A 1 336 ? -11.428 -2.048 -3.808 1.00 94.88 336 ARG A N 1
ATOM 2735 C CA . ARG A 1 336 ? -11.509 -1.305 -5.075 1.00 94.88 336 ARG A CA 1
ATOM 2736 C C . ARG A 1 336 ? -10.238 -1.409 -5.905 1.00 94.88 336 ARG A C 1
ATOM 2738 O O . ARG A 1 336 ? -10.275 -1.165 -7.107 1.00 94.88 336 ARG A O 1
ATOM 2745 N N . ARG A 1 337 ? -9.108 -1.683 -5.255 1.00 93.81 337 ARG A N 1
ATOM 2746 C CA . ARG A 1 337 ? -7.779 -1.744 -5.867 1.00 93.81 337 ARG A CA 1
ATOM 2747 C C . ARG A 1 337 ? -6.790 -2.373 -4.890 1.00 93.81 337 ARG A C 1
ATOM 2749 O O . ARG A 1 337 ? -6.909 -2.160 -3.685 1.00 93.81 337 ARG A O 1
ATOM 2756 N N . ILE A 1 338 ? -5.784 -3.075 -5.401 1.00 94.81 338 ILE A N 1
ATOM 2757 C CA . ILE A 1 338 ? -4.647 -3.567 -4.611 1.00 94.81 338 ILE A CA 1
ATOM 2758 C C . ILE A 1 338 ? -3.357 -3.099 -5.270 1.00 94.81 338 ILE A C 1
ATOM 2760 O O . ILE A 1 338 ? -3.145 -3.375 -6.447 1.00 94.81 338 ILE A O 1
ATOM 2764 N N . ASP A 1 339 ? -2.498 -2.423 -4.515 1.00 94.00 339 ASP A N 1
ATOM 2765 C CA . ASP A 1 339 ? -1.131 -2.102 -4.933 1.00 94.00 339 ASP A CA 1
ATOM 2766 C C . ASP A 1 339 ? -0.145 -2.987 -4.186 1.00 94.00 339 ASP A C 1
ATOM 2768 O O . ASP A 1 339 ? -0.198 -3.058 -2.958 1.00 94.00 339 ASP A O 1
ATOM 2772 N N . LEU A 1 340 ? 0.737 -3.664 -4.920 1.00 94.12 340 LEU A N 1
ATOM 2773 C CA . LEU A 1 340 ? 1.698 -4.607 -4.356 1.00 94.12 340 LEU A CA 1
ATOM 2774 C C . LEU A 1 340 ? 3.113 -4.037 -4.366 1.00 94.12 340 LEU A C 1
ATOM 2776 O O . LEU A 1 340 ? 3.567 -3.472 -5.363 1.00 94.12 340 LEU A O 1
ATOM 2780 N N . PHE A 1 341 ? 3.816 -4.270 -3.265 1.00 92.25 341 PHE A N 1
ATOM 2781 C CA . PHE A 1 341 ? 5.159 -3.784 -2.987 1.00 92.25 341 PHE A CA 1
ATOM 2782 C C . PHE A 1 341 ? 6.015 -4.915 -2.427 1.00 92.25 341 PHE A C 1
ATOM 2784 O O . PHE A 1 341 ? 5.520 -5.865 -1.810 1.00 92.25 341 PHE A O 1
ATOM 2791 N N . GLU A 1 342 ? 7.319 -4.805 -2.643 1.00 90.50 342 GLU A N 1
ATOM 2792 C CA . GLU A 1 342 ? 8.282 -5.704 -2.017 1.00 90.50 342 GLU A CA 1
ATOM 2793 C C . GLU A 1 342 ? 8.653 -5.261 -0.591 1.00 90.50 342 GLU A C 1
ATOM 2795 O O . GLU A 1 342 ? 8.904 -6.122 0.248 1.00 90.50 342 GLU A O 1
ATOM 2800 N N . ASP A 1 343 ? 8.592 -3.960 -0.286 1.00 86.94 343 ASP A N 1
ATOM 2801 C CA . ASP A 1 343 ? 8.973 -3.404 1.016 1.00 86.94 343 ASP A CA 1
ATOM 2802 C C . ASP A 1 343 ? 7.790 -2.950 1.892 1.00 86.94 343 ASP A C 1
ATOM 2804 O O . ASP A 1 343 ? 6.686 -2.670 1.421 1.00 86.94 343 ASP A O 1
ATOM 2808 N N . ASP A 1 344 ? 8.060 -2.829 3.193 1.00 84.94 344 ASP A N 1
ATOM 2809 C CA . ASP A 1 344 ? 7.090 -2.470 4.232 1.00 84.94 344 ASP A CA 1
ATOM 2810 C C . ASP A 1 344 ? 6.809 -0.971 4.359 1.00 84.94 344 ASP A C 1
ATOM 2812 O O . ASP A 1 344 ? 5.902 -0.575 5.098 1.00 84.94 344 ASP A O 1
ATOM 2816 N N . THR A 1 345 ? 7.558 -0.129 3.645 1.00 83.50 345 THR A N 1
ATOM 2817 C CA . THR A 1 345 ? 7.314 1.314 3.610 1.00 83.50 345 THR A CA 1
ATOM 2818 C C . THR A 1 345 ? 6.233 1.665 2.595 1.00 83.50 345 THR A C 1
ATOM 2820 O O . THR A 1 345 ? 5.668 2.757 2.667 1.00 83.50 345 THR A O 1
ATOM 2823 N N . TYR A 1 346 ? 5.900 0.732 1.691 1.00 82.69 346 TYR A N 1
ATOM 2824 C CA . TYR A 1 346 ? 4.958 0.920 0.587 1.00 82.69 346 TYR A CA 1
ATOM 2825 C C . TYR A 1 346 ? 5.337 2.111 -0.301 1.00 82.69 346 TYR A C 1
ATOM 2827 O O . TYR A 1 346 ? 4.470 2.766 -0.882 1.00 82.69 346 TYR A O 1
ATOM 2835 N N . LEU A 1 347 ? 6.626 2.448 -0.345 1.00 75.81 347 LEU A N 1
ATOM 2836 C CA . LEU A 1 347 ? 7.156 3.548 -1.142 1.00 75.81 347 LEU A CA 1
ATOM 2837 C C . LEU A 1 347 ? 8.080 3.041 -2.234 1.00 75.81 347 LEU A C 1
ATOM 2839 O O . LEU A 1 347 ? 8.118 3.655 -3.291 1.00 75.81 347 LEU A O 1
ATOM 2843 N N . TYR A 1 348 ? 8.810 1.953 -2.018 1.00 78.12 348 TYR A N 1
ATOM 2844 C CA . TYR A 1 348 ? 9.799 1.455 -2.963 1.00 78.12 348 TYR A CA 1
ATOM 2845 C C . TYR A 1 348 ? 9.280 0.189 -3.653 1.00 78.12 348 TYR A C 1
ATOM 2847 O O . TYR A 1 348 ? 8.157 -0.250 -3.428 1.00 78.12 348 TYR A O 1
ATOM 2855 N N . HIS A 1 349 ? 10.059 -0.335 -4.601 1.00 85.62 349 HIS A N 1
ATOM 2856 C CA . HIS A 1 349 ? 9.883 -1.677 -5.162 1.00 85.62 349 HIS A CA 1
ATOM 2857 C C . HIS A 1 349 ? 8.441 -2.067 -5.512 1.00 85.62 349 HIS A C 1
ATOM 2859 O O . HIS A 1 349 ? 8.000 -3.194 -5.270 1.00 85.62 349 HIS A O 1
ATOM 2865 N N . TYR A 1 350 ? 7.719 -1.120 -6.106 1.00 89.25 350 TYR A N 1
ATOM 2866 C CA . TYR A 1 350 ? 6.370 -1.327 -6.590 1.00 89.25 350 TYR A CA 1
ATOM 2867 C C . TYR A 1 350 ? 6.361 -2.438 -7.646 1.00 89.25 350 TYR A C 1
ATOM 2869 O O . TYR A 1 350 ? 7.200 -2.473 -8.553 1.00 89.25 350 TYR A O 1
ATOM 2877 N N . LEU A 1 351 ? 5.423 -3.370 -7.500 1.00 91.56 351 LEU A N 1
ATOM 2878 C CA . LEU A 1 351 ? 5.335 -4.564 -8.331 1.00 91.56 351 LEU A CA 1
ATOM 2879 C C . LEU A 1 351 ? 4.218 -4.437 -9.359 1.00 91.56 351 LEU A C 1
ATOM 2881 O O . LEU A 1 351 ? 4.450 -4.661 -10.546 1.00 91.56 351 LEU A O 1
ATOM 2885 N N . SER A 1 352 ? 3.001 -4.135 -8.906 1.00 92.44 352 SER A N 1
ATOM 2886 C CA . SER A 1 352 ? 1.811 -4.152 -9.757 1.00 92.44 352 SER A CA 1
ATOM 2887 C C . SER A 1 352 ? 0.599 -3.535 -9.060 1.00 92.44 352 SER A C 1
ATOM 2889 O O . SER A 1 352 ? 0.566 -3.444 -7.830 1.00 92.44 352 SER A O 1
ATOM 2891 N N . THR A 1 353 ? -0.419 -3.202 -9.854 1.00 93.44 353 THR A N 1
ATOM 2892 C CA . THR A 1 353 ? -1.768 -2.881 -9.384 1.00 93.44 353 THR A CA 1
ATOM 2893 C C . THR A 1 353 ? -2.750 -3.918 -9.914 1.00 93.44 353 THR A C 1
ATOM 2895 O O . THR A 1 353 ? -2.713 -4.284 -11.089 1.00 93.44 353 THR A O 1
ATOM 2898 N N . VAL A 1 354 ? -3.688 -4.328 -9.064 1.00 94.31 354 VAL A N 1
ATOM 2899 C CA . VAL A 1 354 ? -4.885 -5.084 -9.447 1.00 94.31 354 VAL A CA 1
ATOM 2900 C C . VAL A 1 354 ? -6.104 -4.176 -9.300 1.00 94.31 354 VAL A C 1
ATOM 2902 O O . VAL A 1 354 ? -6.309 -3.577 -8.240 1.00 94.31 354 VAL A O 1
ATOM 2905 N N . LYS A 1 355 ? -6.893 -4.052 -10.370 1.00 90.19 355 LYS A N 1
ATOM 2906 C CA . LYS A 1 355 ? -8.168 -3.323 -10.409 1.00 90.19 355 LYS A CA 1
ATOM 2907 C C . LYS A 1 355 ? -9.208 -4.231 -11.059 1.00 90.19 355 LYS A C 1
ATOM 2909 O O . LYS A 1 355 ? -8.887 -4.862 -12.065 1.00 90.19 355 LYS A O 1
ATOM 2914 N N . GLU A 1 356 ? -10.403 -4.252 -10.487 1.00 69.25 356 GLU A N 1
ATOM 2915 C CA . GLU A 1 356 ? -11.592 -4.953 -10.989 1.00 69.25 356 GLU A CA 1
ATOM 2916 C C . GLU A 1 356 ? -12.640 -3.928 -11.438 1.00 69.25 356 GLU A C 1
ATOM 2918 O O . GLU A 1 356 ? -12.819 -2.911 -10.715 1.00 69.25 356 GLU A O 1
#